Protein AF-A0A914MBE5-F1 (afdb_monomer_lite)

Structure (mmCIF, N/CA/C/O backbone):
data_AF-A0A914MBE5-F1
#
_entry.id   AF-A0A914MBE5-F1
#
loop_
_atom_site.group_PDB
_atom_site.id
_atom_site.type_symbol
_atom_site.label_atom_id
_atom_site.label_alt_id
_atom_site.label_comp_id
_atom_site.label_asym_id
_atom_site.label_entity_id
_atom_site.label_seq_id
_atom_site.pdbx_PDB_ins_code
_atom_site.Cartn_x
_atom_site.Cartn_y
_atom_site.Cartn_z
_atom_site.occupancy
_atom_site.B_iso_or_equiv
_atom_site.auth_seq_id
_atom_site.auth_comp_id
_atom_site.auth_asym_id
_atom_site.auth_atom_id
_atom_site.pdbx_PDB_model_num
ATOM 1 N N . MET A 1 1 ? -39.708 3.361 5.882 1.00 31.88 1 MET A N 1
ATOM 2 C CA . MET A 1 1 ? -40.233 4.320 6.881 1.00 31.88 1 MET A CA 1
ATOM 3 C C . MET A 1 1 ? -39.084 4.582 7.854 1.00 31.88 1 MET A C 1
ATOM 5 O O . MET A 1 1 ? -38.657 3.626 8.474 1.00 31.88 1 MET A O 1
ATOM 9 N N . LEU A 1 2 ? -38.409 5.731 7.940 1.00 23.36 2 LEU A N 1
ATOM 10 C CA . LEU A 1 2 ? -38.729 7.127 7.626 1.00 23.36 2 LEU A CA 1
ATOM 11 C C . LEU A 1 2 ? -37.980 7.693 6.403 1.00 23.36 2 LEU A C 1
ATOM 13 O O . LEU A 1 2 ? -36.801 7.426 6.203 1.00 23.36 2 LEU A O 1
ATOM 17 N N . ILE A 1 3 ? -38.683 8.551 5.665 1.00 24.56 3 ILE A N 1
ATOM 18 C CA . ILE A 1 3 ? -38.161 9.566 4.745 1.00 24.56 3 ILE A CA 1
ATOM 19 C C . ILE A 1 3 ? -38.331 10.900 5.484 1.00 24.56 3 ILE A C 1
ATOM 21 O O . ILE A 1 3 ? -39.421 11.165 5.992 1.00 24.56 3 ILE A O 1
ATOM 25 N N . ARG A 1 4 ? -37.290 11.734 5.564 1.00 23.73 4 ARG A N 1
ATOM 26 C CA . ARG A 1 4 ? -37.441 13.155 5.908 1.00 23.73 4 ARG A CA 1
ATOM 27 C C . ARG A 1 4 ? -37.168 13.981 4.660 1.00 23.73 4 ARG A C 1
ATOM 29 O O . ARG A 1 4 ? -36.026 14.271 4.331 1.00 23.73 4 ARG A O 1
ATOM 36 N N . CYS A 1 5 ? -38.251 14.331 3.981 1.00 26.33 5 CYS A N 1
ATOM 37 C CA . CYS A 1 5 ? -38.322 15.503 3.126 1.00 26.33 5 CYS A CA 1
ATOM 38 C C . CYS A 1 5 ? -39.063 16.611 3.882 1.00 26.33 5 CYS A C 1
ATOM 40 O O . CYS A 1 5 ? -39.837 16.316 4.794 1.00 26.33 5 CYS A O 1
ATOM 42 N N . LEU A 1 6 ? -38.887 17.830 3.362 1.00 26.09 6 LEU A N 1
ATOM 43 C CA . LEU A 1 6 ? -39.613 19.083 3.601 1.00 26.09 6 LEU A CA 1
ATOM 44 C C . LEU A 1 6 ? -38.858 20.064 4.521 1.00 26.09 6 LEU A C 1
ATOM 46 O O . LEU A 1 6 ? -38.371 19.682 5.578 1.00 26.09 6 LEU A O 1
ATOM 50 N N . LEU A 1 7 ? -38.688 21.336 4.143 1.00 24.62 7 LEU A N 1
ATOM 51 C CA . LEU A 1 7 ? -39.542 22.192 3.298 1.00 24.62 7 LEU A CA 1
ATOM 52 C C . LEU A 1 7 ? -38.721 23.208 2.477 1.00 24.62 7 LEU A C 1
ATOM 54 O O . LEU A 1 7 ? -37.657 23.624 2.933 1.00 24.62 7 LEU A O 1
ATOM 58 N N . PRO A 1 8 ? -39.272 23.738 1.372 1.00 36.00 8 PRO A N 1
ATOM 59 C CA . PRO A 1 8 ? -39.169 25.150 1.042 1.00 36.00 8 PRO A CA 1
ATOM 60 C C . PRO A 1 8 ? -40.467 25.885 1.426 1.00 36.00 8 PRO A C 1
ATOM 62 O O . PRO A 1 8 ? -41.552 25.325 1.285 1.00 36.00 8 PRO A O 1
ATOM 65 N N . MET A 1 9 ? -40.349 27.131 1.888 1.00 27.88 9 MET A N 1
ATOM 66 C CA . MET A 1 9 ? -41.103 28.306 1.413 1.00 27.88 9 MET A CA 1
ATOM 67 C C . MET A 1 9 ? -40.970 29.463 2.407 1.00 27.88 9 MET A C 1
ATOM 69 O O . MET A 1 9 ? -41.269 29.318 3.591 1.00 27.88 9 MET A O 1
ATOM 73 N N . ASP A 1 10 ? -40.566 30.612 1.872 1.00 33.53 10 ASP A N 1
ATOM 74 C CA . ASP A 1 10 ? -40.720 31.923 2.490 1.00 33.53 10 ASP A CA 1
ATOM 75 C C . ASP A 1 10 ? -42.201 32.284 2.648 1.00 33.53 10 ASP A C 1
ATOM 77 O O . ASP A 1 10 ? -43.019 32.007 1.766 1.00 33.53 10 ASP A O 1
ATOM 81 N N . LEU A 1 11 ? -42.524 32.979 3.738 1.00 29.73 11 LEU A N 1
ATOM 82 C CA . LEU A 1 11 ? -43.674 33.874 3.801 1.00 29.73 11 LEU A CA 1
ATOM 83 C C . LEU A 1 11 ? -43.331 35.072 4.687 1.00 29.73 11 LEU A C 1
ATOM 85 O O . LEU A 1 11 ? -43.013 34.960 5.869 1.00 29.73 11 LEU A O 1
ATOM 89 N N . ASP A 1 12 ? -43.376 36.209 4.017 1.00 31.88 12 ASP A N 1
ATOM 90 C CA . ASP A 1 12 ? -43.122 37.566 4.454 1.00 31.88 12 ASP A CA 1
ATOM 91 C C . ASP A 1 12 ? -44.313 38.086 5.280 1.00 31.88 12 ASP A C 1
ATOM 93 O O . ASP A 1 12 ? -45.436 38.098 4.781 1.00 31.88 12 ASP A O 1
ATOM 97 N N . THR A 1 13 ? -44.085 38.542 6.516 1.00 32.34 13 THR A N 1
ATOM 98 C CA . THR A 1 13 ? -44.940 39.536 7.197 1.00 32.34 13 THR A CA 1
ATOM 99 C C . THR A 1 13 ? -44.121 40.292 8.247 1.00 32.34 13 THR A C 1
ATOM 101 O O . THR A 1 13 ? -43.678 39.708 9.238 1.00 32.34 13 THR A O 1
ATOM 104 N N . GLY A 1 14 ? -43.938 41.600 8.040 1.00 32.12 14 GLY A N 1
ATOM 105 C CA . GLY A 1 14 ? -43.415 42.544 9.037 1.00 32.12 14 GLY A CA 1
ATOM 106 C C . GLY A 1 14 ? -44.449 42.941 10.116 1.00 32.12 14 GLY A C 1
ATOM 107 O O . GLY A 1 14 ? -45.425 42.230 10.338 1.00 32.12 14 GLY A O 1
ATOM 108 N N . PRO A 1 15 ? -44.260 44.074 10.819 1.00 55.00 15 PRO A N 1
ATOM 109 C CA . PRO A 1 15 ? -43.549 44.073 12.100 1.00 55.00 15 PRO A CA 1
ATOM 110 C C . PRO A 1 15 ? -44.397 44.606 13.272 1.00 55.00 15 PRO A C 1
ATOM 112 O O . PRO A 1 15 ? -45.168 45.538 13.081 1.00 55.00 15 PRO A O 1
ATOM 115 N N . LEU A 1 16 ? -44.172 44.118 14.505 1.00 32.16 16 LEU A N 1
ATOM 116 C CA . LEU A 1 16 ? -44.350 44.887 15.755 1.00 32.16 16 LEU A CA 1
ATOM 117 C C . LEU A 1 16 ? -43.785 44.146 16.991 1.00 32.16 16 LEU A C 1
ATOM 119 O O . LEU A 1 16 ? -44.236 43.072 17.367 1.00 32.16 16 LEU A O 1
ATOM 123 N N . ALA A 1 17 ? -42.763 44.779 17.583 1.00 33.38 17 ALA A N 1
ATOM 124 C CA . ALA A 1 17 ? -42.298 44.811 18.982 1.00 33.38 17 ALA A CA 1
ATOM 125 C C . ALA A 1 17 ? -43.159 44.092 20.061 1.00 33.38 17 ALA A C 1
ATOM 127 O O . ALA A 1 17 ? -44.376 44.161 20.017 1.00 33.38 17 ALA A O 1
ATOM 128 N N . LYS A 1 18 ? -42.654 43.531 21.175 1.00 33.09 18 LYS A N 1
ATOM 129 C CA . LYS A 1 18 ? -41.509 43.891 22.039 1.00 33.09 18 LYS A CA 1
ATOM 130 C C . LYS A 1 18 ? -41.325 42.790 23.115 1.00 33.09 18 LYS A C 1
ATOM 132 O O . LYS A 1 18 ? -42.304 42.252 23.611 1.00 33.09 18 LYS A O 1
ATOM 137 N N . LYS A 1 19 ? -40.073 42.610 23.562 1.00 40.19 19 LYS A N 1
ATOM 138 C CA . LYS A 1 19 ? -39.610 42.077 24.869 1.00 40.19 19 LYS A CA 1
ATOM 139 C C . LYS A 1 19 ? -40.031 40.654 25.288 1.00 40.19 19 LYS A C 1
ATOM 141 O O . LYS A 1 19 ? -40.955 40.478 26.068 1.00 40.19 19 LYS A O 1
ATOM 146 N N . SER A 1 20 ? -39.198 39.671 24.938 1.00 38.28 20 SER A N 1
ATOM 147 C CA . SER A 1 20 ? -38.922 38.494 25.784 1.00 38.28 20 SER A CA 1
ATOM 148 C C . SER A 1 20 ? -37.651 37.790 25.285 1.00 38.28 20 SER A C 1
ATOM 150 O O . SER A 1 20 ? -37.724 36.823 24.536 1.00 38.28 20 SER A O 1
ATOM 152 N N . SER A 1 21 ? -36.460 38.322 25.592 1.00 46.25 21 SER A N 1
ATOM 153 C CA . SER A 1 21 ? -35.198 37.804 25.017 1.00 46.25 21 SER A CA 1
ATOM 154 C C . SER A 1 21 ? -34.143 37.366 26.034 1.00 46.25 21 SER A C 1
ATOM 156 O O . SER A 1 21 ? -33.021 37.052 25.643 1.00 46.25 21 SER A O 1
ATOM 158 N N . THR A 1 22 ? -34.466 37.309 27.326 1.00 46.25 22 THR A N 1
ATOM 159 C CA . THR A 1 22 ? -33.497 36.885 28.355 1.00 46.25 22 THR A CA 1
ATOM 160 C C . THR A 1 22 ? -33.808 35.531 28.985 1.00 46.25 22 THR A C 1
ATOM 162 O O . THR A 1 22 ? -32.877 34.854 29.401 1.00 46.25 22 THR A O 1
ATOM 165 N N . LEU A 1 23 ? -35.065 35.070 28.985 1.00 40.03 23 LEU A N 1
ATOM 166 C CA . LEU A 1 23 ? -35.432 33.765 29.562 1.00 40.03 23 LEU A CA 1
ATOM 167 C C . LEU A 1 23 ? -35.298 32.595 28.575 1.00 40.03 23 LEU A C 1
ATOM 169 O O . LEU A 1 23 ? -34.802 31.541 28.959 1.00 40.03 23 LEU A O 1
ATOM 173 N N . CYS A 1 24 ? -35.638 32.785 27.295 1.00 40.69 24 CYS A N 1
ATOM 174 C CA . CYS A 1 24 ? -35.470 31.734 26.278 1.00 40.69 24 CYS A CA 1
ATOM 175 C C . CYS A 1 24 ? -33.987 31.475 25.952 1.00 40.69 24 CYS A C 1
ATOM 177 O O . CYS A 1 24 ? -33.579 30.336 25.747 1.00 40.69 24 CYS A O 1
ATOM 179 N N . SER A 1 25 ? -33.163 32.526 25.987 1.00 43.41 25 SER A N 1
ATOM 180 C CA . SER A 1 25 ? -31.715 32.438 25.771 1.00 43.41 25 SER A CA 1
ATOM 181 C C . SER A 1 25 ? -31.000 31.736 26.933 1.00 43.41 25 SER A C 1
ATOM 183 O O . SER A 1 25 ? -30.078 30.961 26.694 1.00 43.41 25 SER A O 1
ATOM 185 N N . LEU A 1 26 ? -31.449 31.943 28.183 1.00 42.03 26 LEU A N 1
ATOM 186 C CA . LEU A 1 26 ? -30.902 31.234 29.348 1.00 42.03 26 LEU A CA 1
ATOM 187 C C . LEU A 1 26 ? -31.289 29.749 29.357 1.00 42.03 26 LEU A C 1
ATOM 189 O O . LEU A 1 26 ? -30.454 28.914 29.688 1.00 42.03 26 LEU A O 1
ATOM 193 N N . LEU A 1 27 ? -32.524 29.414 28.966 1.00 44.06 27 LEU A N 1
ATOM 194 C CA . LEU A 1 27 ? -32.966 28.022 28.844 1.00 44.06 27 LEU A CA 1
ATOM 195 C C . LEU A 1 27 ? -32.234 27.284 27.715 1.00 44.06 27 LEU A C 1
ATOM 197 O O . LEU A 1 27 ? -31.838 26.142 27.931 1.00 44.06 27 LEU A O 1
ATOM 201 N N . LEU A 1 28 ? -31.955 27.941 26.578 1.00 44.31 28 LEU A N 1
ATOM 202 C CA . LEU A 1 28 ? -31.120 27.357 25.521 1.00 44.31 28 LEU A CA 1
ATOM 203 C C . LEU A 1 28 ? -29.671 27.122 25.986 1.00 44.31 28 LEU A C 1
ATOM 205 O O . LEU A 1 28 ? -29.115 26.054 25.735 1.00 44.31 28 LEU A O 1
ATOM 209 N N . LEU A 1 29 ? -29.073 28.084 26.700 1.00 41.75 29 LEU A N 1
ATOM 210 C CA . LEU A 1 29 ? -27.715 27.962 27.249 1.00 41.75 29 LEU A CA 1
ATOM 211 C C . LEU A 1 29 ? -27.610 26.864 28.320 1.00 41.75 29 LEU A C 1
ATOM 213 O O . LEU A 1 29 ? -26.615 26.142 28.353 1.00 41.75 29 LEU A O 1
ATOM 217 N N . LEU A 1 30 ? -28.647 26.675 29.142 1.00 40.12 30 LEU A N 1
ATOM 218 C CA . LEU A 1 30 ? -28.707 25.594 30.133 1.00 40.12 30 LEU A CA 1
ATOM 219 C C . LEU A 1 30 ? -28.906 24.211 29.491 1.00 40.12 30 LEU A C 1
ATOM 221 O O . LEU A 1 30 ? -28.323 23.242 29.975 1.00 40.12 30 LEU A O 1
ATOM 225 N N . THR A 1 31 ? -29.630 24.097 28.371 1.00 42.72 31 THR A N 1
ATOM 226 C CA . THR A 1 31 ? -29.696 22.830 27.613 1.00 42.72 31 THR A CA 1
ATOM 227 C C . THR A 1 31 ? -28.403 22.491 26.871 1.00 42.72 31 THR A C 1
ATOM 229 O O . THR A 1 31 ? -28.088 21.313 26.731 1.00 42.72 31 THR A O 1
ATOM 232 N N . ILE A 1 32 ? -27.620 23.487 26.438 1.00 42.09 32 ILE A N 1
ATOM 233 C CA . ILE A 1 32 ? -26.310 23.241 25.809 1.00 42.09 32 ILE A CA 1
ATOM 234 C C . ILE A 1 32 ? -25.267 22.855 26.874 1.00 42.09 32 ILE A C 1
ATOM 236 O O . ILE A 1 32 ? -24.445 21.974 26.634 1.00 42.09 32 ILE A O 1
ATOM 240 N N . ALA A 1 33 ? -25.342 23.428 28.080 1.00 39.06 33 ALA A N 1
ATOM 241 C CA . ALA A 1 33 ? -24.446 23.076 29.183 1.00 39.06 33 ALA A CA 1
ATOM 242 C C . ALA A 1 33 ? -24.717 21.679 29.782 1.00 39.06 33 ALA A C 1
ATOM 244 O O . ALA A 1 33 ? -23.791 21.044 30.278 1.00 39.06 33 ALA A O 1
ATOM 245 N N . ALA A 1 34 ? -25.949 21.163 29.700 1.00 36.56 34 ALA A N 1
ATOM 246 C CA . ALA A 1 34 ? -26.300 19.826 30.197 1.00 36.56 34 ALA A CA 1
ATOM 247 C C . ALA A 1 34 ? -25.929 18.668 29.241 1.00 36.56 34 ALA A C 1
ATOM 249 O O . ALA A 1 34 ? -26.055 17.506 29.620 1.00 36.56 34 ALA A O 1
ATOM 250 N N . LEU A 1 35 ? -25.458 18.966 28.023 1.00 38.56 35 LEU A N 1
ATOM 251 C CA . LEU A 1 35 ? -24.928 17.972 27.075 1.00 38.56 3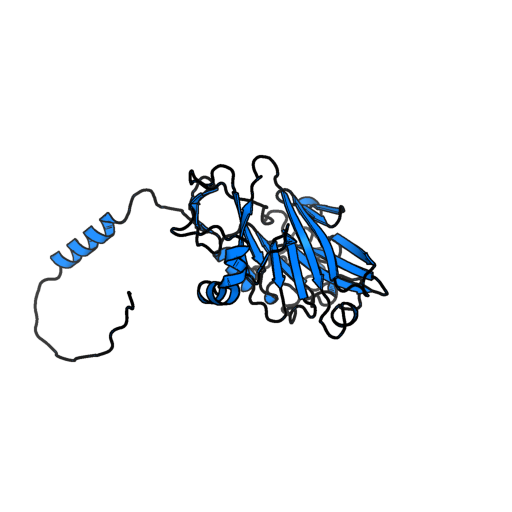5 LEU A CA 1
ATOM 252 C C . LEU A 1 35 ? -23.396 17.898 27.066 1.00 38.56 35 LEU A C 1
ATOM 254 O O . LEU A 1 35 ? -22.829 17.021 26.417 1.00 38.56 35 LEU A O 1
ATOM 258 N N . ALA A 1 36 ? -22.715 18.757 27.825 1.00 36.94 36 ALA A N 1
ATOM 259 C CA . ALA A 1 36 ? -21.301 18.588 28.115 1.00 36.94 36 ALA A CA 1
ATOM 260 C C . ALA A 1 36 ? -21.151 17.528 29.213 1.00 36.94 36 ALA A C 1
ATOM 262 O O . ALA A 1 36 ? -20.942 17.852 30.380 1.00 36.94 36 ALA A O 1
ATOM 263 N N . VAL A 1 37 ? -21.305 16.252 28.845 1.00 36.97 37 VAL A N 1
ATOM 264 C CA . VAL A 1 37 ? -20.900 15.129 29.698 1.00 36.97 37 VAL A CA 1
ATOM 265 C C . VAL A 1 37 ? -19.407 15.311 29.986 1.00 36.97 37 VAL A C 1
ATOM 267 O O . VAL A 1 37 ? -18.596 15.202 29.059 1.00 36.97 37 VAL A O 1
ATOM 270 N N . PRO A 1 38 ? -19.006 15.599 31.237 1.00 33.19 38 PRO A N 1
ATOM 271 C CA . PRO A 1 38 ? -17.601 15.737 31.574 1.00 33.19 38 PRO A CA 1
ATOM 272 C C . PRO A 1 38 ? -16.987 14.337 31.509 1.00 33.19 38 PRO A C 1
ATOM 274 O O . PRO A 1 38 ? -17.162 13.520 32.409 1.00 33.19 38 PRO A O 1
ATOM 277 N N . GLY A 1 39 ? -16.337 14.025 30.388 1.00 36.56 39 GLY A N 1
ATOM 278 C CA . GLY A 1 39 ? -15.726 12.716 30.156 1.00 36.56 39 GLY A CA 1
ATOM 279 C C . GLY A 1 39 ? -15.626 12.277 28.696 1.00 36.56 39 GLY A C 1
ATOM 280 O O . GLY A 1 39 ? -14.832 11.384 28.409 1.00 36.56 39 GLY A O 1
ATOM 281 N N . GLN A 1 40 ? -16.352 12.903 27.763 1.00 39.09 40 GLN A N 1
ATOM 282 C CA . GLN A 1 40 ? -16.321 12.535 26.337 1.00 39.09 40 GLN A CA 1
ATOM 283 C C . GLN A 1 40 ? -15.313 13.367 25.522 1.00 39.09 40 GLN A C 1
ATOM 285 O O . GLN A 1 40 ? -15.538 13.696 24.363 1.00 39.09 40 GLN A O 1
ATOM 290 N N . ASP A 1 41 ? -14.195 13.732 26.144 1.00 45.47 41 ASP A N 1
ATOM 291 C CA . ASP A 1 41 ? -13.201 14.640 25.569 1.00 45.47 41 ASP A CA 1
ATOM 292 C C . ASP A 1 41 ? -12.002 13.827 25.055 1.00 45.47 41 ASP A C 1
ATOM 294 O O . ASP A 1 41 ? -11.135 13.449 25.838 1.00 45.47 41 ASP A O 1
ATOM 298 N N . ASN A 1 42 ? -11.959 13.538 23.749 1.00 52.56 42 ASN A N 1
ATOM 299 C CA . ASN A 1 42 ? -10.910 12.832 22.973 1.00 52.56 42 ASN A CA 1
ATOM 300 C C . ASN A 1 42 ? -11.258 11.391 22.568 1.00 52.56 42 ASN A C 1
ATOM 302 O O . ASN A 1 42 ? -10.488 10.462 22.829 1.00 52.56 42 ASN A O 1
ATOM 306 N N . SER A 1 43 ? -12.391 11.199 21.900 1.00 62.03 43 SER A N 1
ATOM 307 C CA . SER A 1 43 ? -12.592 9.999 21.095 1.00 62.03 43 SER A CA 1
ATOM 308 C C . SER A 1 43 ? -12.335 10.286 19.616 1.00 62.03 43 SER A C 1
ATOM 310 O O . SER A 1 43 ? -12.839 11.275 19.092 1.00 62.03 43 SER A O 1
ATOM 312 N N . GLU A 1 44 ? -11.557 9.438 18.950 1.00 79.56 44 GLU A N 1
ATOM 313 C CA . GLU A 1 44 ? -11.173 9.595 17.540 1.00 79.56 44 GLU A CA 1
ATOM 314 C C . GLU A 1 44 ? -11.928 8.583 16.673 1.00 79.56 44 GLU A C 1
ATOM 316 O O . GLU A 1 44 ? -11.962 7.397 17.009 1.00 79.56 44 GLU A O 1
ATOM 321 N N . GLU A 1 45 ? -12.521 9.036 15.565 1.00 80.81 45 GLU A N 1
ATOM 322 C CA . GLU A 1 45 ? -13.170 8.144 14.599 1.00 80.81 45 GLU A CA 1
ATOM 323 C C . GLU A 1 45 ? -12.121 7.367 13.789 1.00 80.81 45 GLU A C 1
ATOM 325 O O . GLU A 1 45 ? -11.184 7.946 13.227 1.00 80.81 45 GLU A O 1
ATOM 330 N N . VAL A 1 46 ? -12.290 6.048 13.705 1.00 75.38 46 VAL A N 1
ATOM 331 C CA . VAL A 1 46 ? -11.432 5.147 12.930 1.00 75.38 46 VAL A CA 1
ATOM 332 C C . VAL A 1 46 ? -12.258 4.189 12.078 1.00 75.38 46 VAL A C 1
ATOM 334 O O . VAL A 1 46 ? -13.327 3.728 12.479 1.00 75.38 46 VAL A O 1
ATOM 337 N N . GLY A 1 47 ? -11.719 3.848 10.910 1.00 72.94 47 GLY A N 1
ATOM 338 C CA . GLY A 1 47 ? -12.320 2.866 10.015 1.00 72.94 47 GLY A CA 1
ATOM 339 C C . GLY A 1 47 ? -13.528 3.363 9.240 1.00 72.94 47 GLY A C 1
ATOM 340 O O . GLY A 1 47 ? -14.005 4.488 9.395 1.00 72.94 47 GLY A O 1
ATOM 341 N N . PHE A 1 48 ? -14.006 2.481 8.377 1.00 71.50 48 PHE A N 1
ATOM 342 C CA . PHE A 1 48 ? -15.158 2.705 7.527 1.00 71.50 48 PHE A CA 1
ATOM 343 C C . PHE A 1 48 ? -16.451 2.832 8.355 1.00 71.50 48 PHE A C 1
ATOM 345 O O . PHE A 1 48 ? -17.286 3.702 8.100 1.00 71.50 48 PHE A O 1
ATOM 352 N N . GLY A 1 49 ? -16.592 2.011 9.400 1.00 66.62 49 GLY A N 1
ATOM 353 C CA . GLY A 1 49 ? -17.738 2.043 10.307 1.00 66.62 49 GLY A CA 1
ATOM 354 C C . GLY A 1 49 ? -17.824 3.290 11.192 1.00 66.62 49 GLY A C 1
ATOM 355 O O . GLY A 1 49 ? -18.810 3.425 11.910 1.00 66.62 49 GLY A O 1
ATOM 356 N N . LYS A 1 50 ? -16.830 4.193 11.152 1.00 76.81 50 LYS A N 1
ATOM 357 C CA . LYS A 1 50 ? -16.673 5.318 12.094 1.00 76.81 50 LYS A CA 1
ATOM 358 C C . LYS A 1 50 ? -16.678 4.840 13.542 1.00 76.81 50 LYS A C 1
ATOM 360 O O . LYS A 1 50 ? -17.434 5.308 14.391 1.00 76.81 50 LYS A O 1
ATOM 365 N N . HIS A 1 51 ? -15.848 3.840 13.798 1.00 84.12 51 HIS A N 1
ATOM 366 C CA . HIS A 1 51 ? -15.655 3.286 15.123 1.00 84.12 51 HIS A CA 1
ATOM 367 C C . HIS A 1 51 ? -14.968 4.297 16.033 1.00 84.12 51 HIS A C 1
ATOM 369 O O . HIS A 1 51 ? -14.176 5.120 15.580 1.00 84.12 51 HIS A O 1
ATOM 375 N N . THR A 1 52 ? -15.225 4.204 17.329 1.00 86.50 52 THR A N 1
ATOM 376 C CA . THR A 1 52 ? -14.768 5.211 18.284 1.00 86.50 52 THR A CA 1
ATOM 377 C C . THR A 1 52 ? -13.579 4.676 19.067 1.00 86.50 52 THR A C 1
ATOM 379 O O . THR A 1 52 ? -13.730 3.755 19.874 1.00 86.50 52 THR A O 1
ATOM 382 N N . LYS A 1 53 ? -12.393 5.248 18.836 1.00 85.06 53 LYS A N 1
ATOM 383 C CA . LYS A 1 53 ? -11.166 4.944 19.582 1.00 85.06 53 LYS A CA 1
ATOM 384 C C . LYS A 1 53 ? -11.092 5.793 20.848 1.00 85.06 53 LYS A C 1
ATOM 386 O O . LYS A 1 53 ? -11.217 7.016 20.776 1.00 85.06 53 LYS A O 1
ATOM 391 N N . ASP A 1 54 ? -10.861 5.158 21.993 1.00 83.75 54 ASP A N 1
ATOM 392 C CA . ASP A 1 54 ? -10.674 5.836 23.276 1.00 83.75 54 ASP A CA 1
ATOM 393 C C . ASP A 1 54 ? -9.197 6.125 23.601 1.00 83.75 54 ASP A C 1
ATOM 395 O O . ASP A 1 54 ? -8.270 5.707 22.901 1.00 83.75 54 ASP A O 1
ATOM 399 N N . LYS A 1 55 ? -8.965 6.844 24.708 1.00 80.50 55 LYS A N 1
ATOM 400 C CA . LYS A 1 55 ? -7.619 7.205 25.192 1.00 80.50 55 LYS A CA 1
ATOM 401 C C . LYS A 1 55 ? -6.741 5.995 25.536 1.00 80.50 55 LYS A C 1
ATOM 403 O O . LYS A 1 55 ? -5.524 6.139 25.599 1.00 80.50 55 LYS A O 1
ATOM 408 N N . ASN A 1 56 ? -7.335 4.819 25.738 1.00 78.75 56 ASN A N 1
ATOM 409 C CA . ASN A 1 56 ? -6.630 3.579 26.055 1.00 78.75 56 ASN A CA 1
ATOM 410 C C . ASN A 1 56 ? -6.292 2.762 24.794 1.00 78.75 56 ASN A C 1
ATOM 412 O O . ASN A 1 56 ? -5.899 1.603 24.910 1.00 78.75 56 ASN A O 1
ATOM 416 N N . ASN A 1 57 ? -6.430 3.346 23.594 1.00 76.06 57 ASN A N 1
ATOM 417 C CA . ASN A 1 57 ? -6.260 2.672 22.302 1.00 76.06 57 ASN A CA 1
ATOM 418 C C . ASN A 1 57 ? -7.202 1.473 22.099 1.00 76.06 57 ASN A C 1
ATOM 420 O O . ASN A 1 57 ? -6.892 0.569 21.316 1.00 76.06 57 ASN A O 1
ATOM 424 N N . THR A 1 58 ? -8.350 1.463 22.778 1.00 85.00 58 THR A N 1
ATOM 425 C CA . THR A 1 58 ? -9.412 0.489 22.519 1.00 85.00 58 THR A CA 1
ATOM 426 C C . THR A 1 58 ? -10.477 1.110 21.635 1.00 85.00 58 THR A C 1
ATOM 428 O O . THR A 1 58 ? -10.703 2.321 21.666 1.00 85.00 58 THR A O 1
ATOM 431 N N . VAL A 1 59 ? -11.111 0.287 20.807 1.00 86.62 59 VAL A N 1
ATOM 432 C CA . VAL A 1 59 ? -12.136 0.732 19.868 1.00 86.62 59 VAL A CA 1
ATOM 433 C C . VAL A 1 59 ? -13.485 0.148 20.262 1.00 86.62 59 VAL A C 1
ATOM 435 O O . VAL A 1 59 ? -13.612 -1.047 20.530 1.00 86.62 59 VAL A O 1
ATOM 438 N N . THR A 1 60 ? -14.497 1.008 20.289 1.00 88.19 60 THR A N 1
ATOM 439 C CA . THR A 1 60 ? -15.907 0.610 20.354 1.00 88.19 60 THR A CA 1
ATOM 440 C C . THR A 1 60 ? -16.441 0.565 18.930 1.00 88.19 60 THR A C 1
ATOM 442 O O . THR A 1 60 ? -16.280 1.542 18.190 1.00 88.19 60 THR A O 1
ATOM 445 N N . LEU A 1 61 ? -17.022 -0.567 18.520 1.00 85.50 61 LEU A N 1
ATOM 446 C CA . LEU A 1 61 ? -17.591 -0.668 17.179 1.00 85.50 61 LEU A CA 1
ATOM 447 C C . LEU A 1 61 ? -18.815 0.242 17.063 1.00 85.50 61 LEU A C 1
ATOM 449 O O . LEU A 1 61 ? -19.451 0.588 18.054 1.00 85.50 61 LEU A O 1
ATOM 453 N N . ALA A 1 62 ? -19.133 0.657 15.841 1.00 82.81 62 ALA A N 1
ATOM 454 C CA . ALA A 1 62 ? -20.268 1.537 15.630 1.00 82.81 62 ALA A CA 1
ATOM 455 C C . ALA A 1 62 ? -21.557 0.720 15.705 1.00 82.81 62 ALA A C 1
ATOM 457 O O . ALA A 1 62 ? -21.584 -0.449 15.295 1.00 82.81 62 ALA A O 1
ATOM 458 N N . ASP A 1 63 ? -22.630 1.340 16.188 1.00 71.56 63 ASP A N 1
ATOM 459 C CA . ASP A 1 63 ? -23.933 0.690 16.275 1.00 71.56 63 ASP A CA 1
ATOM 460 C C . ASP A 1 63 ? -24.332 0.102 14.914 1.00 71.56 63 ASP A C 1
ATOM 462 O O . ASP A 1 63 ? -24.287 0.783 13.888 1.00 71.56 63 ASP A O 1
ATOM 466 N N . LYS A 1 64 ? -24.767 -1.167 14.914 1.00 66.38 64 LYS A N 1
ATOM 467 C CA . LYS A 1 64 ? -25.163 -1.935 13.714 1.00 66.38 64 LYS A CA 1
ATOM 468 C C . LYS A 1 64 ? -24.009 -2.310 12.775 1.00 66.38 64 LYS A C 1
ATOM 470 O O . LYS A 1 64 ? -24.265 -2.643 11.618 1.00 66.38 64 LYS A O 1
ATOM 475 N N . THR A 1 65 ? -22.764 -2.312 13.251 1.00 73.62 65 THR A N 1
ATOM 476 C CA . THR A 1 65 ? -21.672 -2.988 12.535 1.00 73.62 65 THR A CA 1
ATOM 477 C C . THR A 1 65 ? -22.029 -4.467 12.378 1.00 73.62 65 THR A C 1
ATOM 479 O O . THR A 1 65 ? -22.250 -5.165 13.365 1.00 73.62 65 THR A O 1
ATOM 482 N N . ILE A 1 66 ? -22.109 -4.949 11.139 1.00 73.00 66 ILE A N 1
ATOM 483 C CA . ILE A 1 66 ? -22.395 -6.355 10.839 1.00 73.00 66 ILE A CA 1
ATOM 484 C C . ILE A 1 66 ? -21.105 -7.004 10.359 1.00 73.00 66 ILE A C 1
ATOM 486 O O . ILE A 1 66 ? -20.489 -6.546 9.397 1.00 73.00 66 ILE A O 1
ATOM 490 N N . VAL A 1 67 ? -20.716 -8.105 11.002 1.00 75.19 67 VAL A N 1
ATOM 491 C CA . VAL A 1 67 ? -19.615 -8.933 10.510 1.00 75.19 67 VAL A CA 1
ATOM 492 C C . VAL A 1 67 ? -20.054 -9.595 9.212 1.00 75.19 67 VAL A C 1
ATOM 494 O O . VAL A 1 67 ? -20.945 -10.446 9.197 1.00 75.19 67 VAL A O 1
ATOM 497 N N . ALA A 1 68 ? -19.424 -9.200 8.114 1.00 69.94 68 ALA A N 1
ATOM 498 C CA . ALA A 1 68 ? -19.725 -9.775 6.820 1.00 69.94 68 ALA A CA 1
ATOM 499 C C . ALA A 1 68 ? -19.231 -11.232 6.735 1.00 69.94 68 ALA A C 1
ATOM 501 O O . ALA A 1 68 ? -18.155 -11.573 7.226 1.00 69.94 68 ALA A O 1
ATOM 502 N N . ASN A 1 69 ? -20.022 -12.097 6.098 1.00 66.12 69 ASN A N 1
ATOM 503 C CA . ASN A 1 69 ? -19.659 -13.479 5.772 1.00 66.12 69 ASN A CA 1
ATOM 504 C C . ASN A 1 69 ? -19.752 -13.706 4.249 1.00 66.12 69 ASN A C 1
ATOM 506 O O . ASN A 1 69 ? -20.336 -12.882 3.540 1.00 66.12 69 ASN A O 1
ATOM 510 N N . ASN A 1 70 ? -19.192 -14.814 3.740 1.00 61.88 70 ASN A N 1
ATOM 511 C CA . ASN A 1 70 ? -19.155 -15.110 2.294 1.00 61.88 70 ASN A CA 1
ATOM 512 C C . ASN A 1 70 ? -20.542 -15.062 1.640 1.00 61.88 70 ASN A C 1
ATOM 514 O O . ASN A 1 70 ? -20.686 -14.589 0.514 1.00 61.88 70 ASN A O 1
ATOM 518 N N . THR A 1 71 ? -21.573 -15.511 2.354 1.00 62.53 71 THR A N 1
ATOM 519 C CA . THR A 1 71 ? -22.952 -15.508 1.862 1.00 62.53 71 THR A CA 1
ATOM 520 C C . THR A 1 71 ? -23.491 -14.084 1.708 1.00 62.53 71 THR A C 1
ATOM 522 O O . THR A 1 71 ? -24.154 -13.782 0.725 1.00 62.53 71 THR A O 1
ATOM 525 N N . TYR A 1 72 ? -23.182 -13.181 2.639 1.00 58.28 72 TYR A N 1
ATOM 526 C CA . TYR A 1 72 ? -23.682 -11.805 2.635 1.00 58.28 72 TYR A CA 1
ATOM 527 C C . TYR A 1 72 ? -22.976 -10.917 1.597 1.00 58.28 72 TYR A C 1
ATOM 529 O O . TYR A 1 72 ? -23.627 -10.109 0.929 1.00 58.28 72 TYR A O 1
ATOM 537 N N . PHE A 1 73 ? -21.662 -11.101 1.415 1.00 59.28 73 PHE A N 1
ATOM 538 C CA . PHE A 1 73 ? -20.863 -10.327 0.454 1.00 59.28 73 PHE A CA 1
ATOM 539 C C . PHE A 1 73 ? -21.266 -10.604 -1.001 1.00 59.28 73 PHE A C 1
ATOM 541 O O . PHE A 1 73 ? -21.379 -9.672 -1.797 1.00 59.28 73 PHE A O 1
ATOM 548 N N . ASN A 1 74 ? -21.569 -11.864 -1.334 1.00 54.28 74 ASN A N 1
ATOM 549 C CA . ASN A 1 74 ? -21.990 -12.246 -2.685 1.00 54.28 74 ASN A CA 1
ATOM 550 C C . ASN A 1 74 ? -23.375 -11.700 -3.075 1.00 54.28 74 ASN A C 1
ATOM 552 O O . ASN A 1 74 ? -23.633 -11.498 -4.257 1.00 54.28 74 ASN A O 1
ATOM 556 N N . PHE A 1 75 ? -24.258 -11.429 -2.110 1.00 44.56 75 PHE A N 1
ATOM 557 C CA . PHE A 1 75 ? -25.620 -10.948 -2.383 1.00 44.56 75 PHE A CA 1
ATOM 558 C C . PHE A 1 75 ? -25.752 -9.420 -2.472 1.00 44.56 75 PHE A C 1
ATOM 560 O O . PHE A 1 75 ? -26.776 -8.931 -2.948 1.00 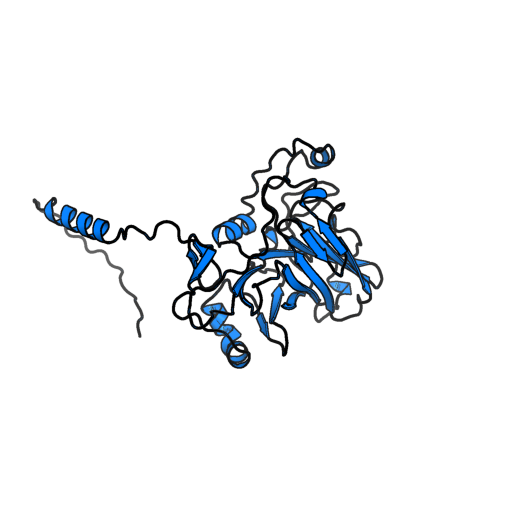44.56 75 PHE A O 1
ATOM 567 N N . THR A 1 76 ? -24.769 -8.647 -1.994 1.00 50.44 76 THR A N 1
ATOM 568 C CA . THR A 1 76 ? -24.958 -7.204 -1.741 1.00 50.44 76 THR A CA 1
ATOM 569 C C . THR A 1 76 ? -23.879 -6.287 -2.308 1.00 50.44 76 THR A C 1
ATOM 571 O O . THR A 1 76 ? -23.942 -5.093 -2.028 1.00 50.44 76 THR A O 1
ATOM 574 N N . SER A 1 77 ? -22.941 -6.767 -3.134 1.00 53.34 77 SER A N 1
ATOM 575 C CA . SER A 1 77 ? -21.831 -5.940 -3.655 1.00 53.34 77 SER A CA 1
ATOM 576 C C . SER A 1 77 ? -22.277 -4.586 -4.241 1.00 53.34 77 SER A C 1
ATOM 578 O O . SER A 1 77 ? -21.617 -3.578 -3.999 1.00 53.34 77 SER A O 1
ATOM 580 N N . CYS A 1 78 ? -23.443 -4.518 -4.901 1.00 52.97 78 CYS A N 1
ATOM 581 C CA . CYS A 1 78 ? -24.036 -3.253 -5.360 1.00 52.97 78 CYS A CA 1
ATOM 582 C C . CYS A 1 78 ? -24.572 -2.375 -4.212 1.00 52.97 78 CYS A C 1
ATOM 584 O O . CYS A 1 78 ? -24.229 -1.200 -4.124 1.00 52.97 78 CYS A O 1
ATOM 586 N N . ARG A 1 79 ? -25.357 -2.938 -3.284 1.00 63.62 79 ARG A N 1
ATOM 587 C CA . ARG A 1 79 ? -25.946 -2.193 -2.154 1.00 63.62 79 ARG A CA 1
ATOM 588 C C . ARG A 1 79 ? -24.919 -1.729 -1.125 1.00 63.62 79 ARG A C 1
ATOM 590 O O . ARG A 1 79 ? -25.121 -0.702 -0.486 1.00 63.62 79 ARG A O 1
ATOM 597 N N . PHE A 1 80 ? -23.838 -2.483 -0.938 1.00 67.38 80 PHE A N 1
ATOM 598 C CA . PHE A 1 80 ? -22.802 -2.133 0.026 1.00 67.38 80 PHE A CA 1
ATOM 599 C C . PHE A 1 80 ? -22.104 -0.842 -0.398 1.00 67.38 80 PHE A C 1
ATOM 601 O O . PHE A 1 80 ? -22.105 0.112 0.368 1.00 67.38 80 PHE A O 1
ATOM 608 N N . LYS A 1 81 ? -21.626 -0.752 -1.646 1.00 67.50 81 LYS A N 1
ATOM 609 C CA . LYS A 1 81 ? -21.018 0.482 -2.167 1.00 67.50 81 LYS A CA 1
ATOM 610 C C . LYS A 1 81 ? -21.986 1.663 -2.269 1.00 67.50 81 LYS A C 1
ATOM 612 O O . LYS A 1 81 ? -21.551 2.800 -2.132 1.00 67.50 81 LYS A O 1
ATOM 617 N N . GLU A 1 82 ? -23.281 1.421 -2.480 1.00 71.19 82 GLU A N 1
ATOM 618 C CA . GLU A 1 82 ? -24.301 2.482 -2.425 1.00 71.19 82 GLU A CA 1
ATOM 619 C C . GLU A 1 82 ? -24.417 3.103 -1.027 1.00 71.19 82 GLU A C 1
ATOM 621 O O . GLU A 1 82 ? -24.511 4.322 -0.898 1.00 71.19 82 GLU A O 1
ATOM 626 N N . LEU A 1 83 ? -24.405 2.276 0.022 1.00 69.56 83 LEU A N 1
ATOM 627 C CA . LEU A 1 83 ? -24.449 2.744 1.411 1.00 69.56 83 LEU A CA 1
ATOM 628 C C . LEU A 1 83 ? -23.115 3.349 1.850 1.00 69.56 83 LEU A C 1
ATOM 630 O O . LEU A 1 83 ? -23.086 4.252 2.686 1.00 69.56 83 LEU A O 1
ATOM 634 N N . TYR A 1 84 ? -22.029 2.840 1.277 1.00 71.81 84 TYR A N 1
ATOM 635 C CA . TYR A 1 84 ? -20.666 3.033 1.733 1.00 71.81 84 TYR A CA 1
ATOM 636 C C . TYR A 1 84 ? -19.733 3.344 0.552 1.00 71.81 84 TYR A C 1
ATOM 638 O O . TYR A 1 84 ? -18.957 2.485 0.126 1.00 71.81 84 TYR A O 1
ATOM 646 N N . PRO A 1 85 ? -19.793 4.573 0.001 1.00 72.19 85 PRO A N 1
ATOM 647 C CA . PRO A 1 85 ? -19.080 4.926 -1.230 1.00 72.19 85 PRO A CA 1
ATOM 648 C C . PRO A 1 85 ? -17.552 4.822 -1.142 1.00 72.19 85 PRO A C 1
ATOM 650 O O . PRO A 1 85 ? -16.902 4.611 -2.165 1.00 72.19 85 PRO A O 1
ATOM 653 N N . ASP A 1 86 ? -16.991 4.942 0.066 1.00 72.12 86 ASP A N 1
ATOM 654 C CA . ASP A 1 86 ? -15.547 4.855 0.326 1.00 72.12 86 ASP A CA 1
ATOM 655 C C . ASP A 1 86 ? -15.065 3.415 0.602 1.00 72.12 86 ASP A C 1
ATOM 657 O O . ASP A 1 86 ? -13.884 3.189 0.877 1.00 72.12 86 ASP A O 1
ATOM 661 N N . ALA A 1 87 ? -15.956 2.419 0.530 1.00 76.75 87 ALA A N 1
ATOM 662 C CA . ALA A 1 87 ? -15.598 1.018 0.713 1.00 76.75 87 ALA A CA 1
ATOM 663 C C . ALA A 1 87 ? -14.819 0.444 -0.480 1.00 76.75 87 ALA A C 1
ATOM 665 O O . ALA A 1 87 ? -15.054 0.783 -1.646 1.00 76.75 87 ALA A O 1
ATOM 666 N N . CYS A 1 88 ? -13.909 -0.488 -0.188 1.00 81.75 88 CYS A N 1
ATOM 667 C CA . CYS A 1 88 ? -13.122 -1.162 -1.216 1.00 81.75 88 CYS A CA 1
ATOM 668 C C . CYS A 1 88 ? -13.953 -2.109 -2.089 1.00 81.75 88 CYS A C 1
ATOM 670 O O . CYS A 1 88 ? -14.924 -2.717 -1.638 1.00 81.75 88 CYS A O 1
ATOM 672 N N . ASP A 1 89 ? -13.522 -2.281 -3.343 1.00 82.81 89 ASP A N 1
ATOM 673 C CA . ASP A 1 89 ? -13.974 -3.397 -4.174 1.00 82.81 89 ASP A CA 1
ATOM 674 C C . ASP A 1 89 ? -13.396 -4.692 -3.609 1.00 82.81 89 ASP A C 1
ATOM 676 O O . ASP A 1 89 ? -12.202 -4.964 -3.747 1.00 82.81 89 ASP A O 1
ATOM 680 N N . ILE A 1 90 ? -14.247 -5.467 -2.939 1.00 81.94 90 ILE A N 1
ATOM 681 C CA . ILE A 1 90 ? -13.853 -6.679 -2.226 1.00 81.94 90 ILE A CA 1
ATOM 682 C C . ILE A 1 90 ? -14.351 -7.906 -2.984 1.00 81.94 90 ILE A C 1
ATOM 684 O O . ILE A 1 90 ? -15.506 -7.975 -3.403 1.00 81.94 90 ILE A O 1
ATOM 688 N N . SER A 1 91 ? -13.485 -8.906 -3.103 1.00 82.62 91 SER A N 1
ATOM 689 C CA . SER A 1 91 ? -13.891 -10.279 -3.395 1.00 82.62 91 SER A CA 1
ATOM 690 C C . SER A 1 91 ? -13.437 -11.187 -2.260 1.00 82.62 91 SER A C 1
ATOM 692 O O . SER A 1 91 ? -12.342 -11.021 -1.720 1.00 82.62 91 SER A O 1
ATOM 694 N N . VAL A 1 92 ? -14.294 -12.126 -1.865 1.00 81.44 92 VAL A N 1
ATOM 695 C CA . VAL A 1 92 ? -13.994 -13.058 -0.777 1.00 81.44 92 VAL A CA 1
ATOM 696 C C . VAL A 1 92 ? -13.818 -14.448 -1.366 1.00 81.44 92 VAL A C 1
ATOM 698 O O . VAL A 1 92 ? -14.753 -15.010 -1.934 1.00 81.44 92 VAL A O 1
ATOM 701 N N . GLY A 1 93 ? -12.597 -14.969 -1.276 1.00 80.00 93 GLY A N 1
ATOM 702 C CA . GLY A 1 93 ? -12.277 -16.344 -1.644 1.00 80.00 93 GLY A CA 1
ATOM 703 C C . GLY A 1 93 ? -12.426 -17.294 -0.457 1.00 80.00 93 GLY A C 1
ATOM 704 O O . GLY A 1 93 ? -12.733 -16.885 0.662 1.00 80.00 93 GLY A O 1
ATOM 705 N N . ASP A 1 94 ? -12.136 -18.576 -0.674 1.00 79.94 94 ASP A N 1
ATOM 706 C CA . ASP A 1 94 ? -12.265 -19.609 0.367 1.00 79.94 94 ASP A CA 1
ATOM 707 C C . ASP A 1 94 ? -11.377 -19.360 1.598 1.00 79.94 94 ASP A C 1
ATOM 709 O O . ASP A 1 94 ? -11.683 -19.818 2.698 1.00 79.94 94 ASP A O 1
ATOM 713 N N . LYS A 1 95 ? -10.245 -18.670 1.410 1.00 84.56 95 LYS A N 1
ATOM 714 C CA . LYS A 1 95 ? -9.221 -18.450 2.447 1.00 84.56 95 LYS A CA 1
ATOM 715 C C . LYS A 1 95 ? -8.613 -17.050 2.441 1.00 84.56 95 LYS A C 1
ATOM 717 O O . LYS A 1 95 ? -7.598 -16.851 3.098 1.00 84.56 95 LYS A O 1
ATOM 722 N N . TYR A 1 96 ? -9.168 -16.123 1.666 1.00 86.56 96 TYR A N 1
ATOM 723 C CA . TYR A 1 96 ? -8.613 -14.779 1.560 1.00 86.56 96 TYR A CA 1
ATOM 724 C C . TYR A 1 96 ? -9.691 -13.729 1.322 1.00 86.56 96 TYR A C 1
ATOM 726 O O . TYR A 1 96 ? -10.738 -14.014 0.735 1.00 86.56 96 TYR A O 1
ATOM 734 N N . ILE A 1 97 ? -9.384 -12.501 1.723 1.00 87.44 97 ILE A N 1
ATOM 735 C CA . ILE A 1 97 ? -10.132 -11.298 1.349 1.00 87.44 97 ILE A CA 1
ATOM 736 C C . ILE A 1 97 ? -9.259 -10.514 0.374 1.00 87.44 97 ILE A C 1
ATOM 738 O O . ILE A 1 97 ? -8.145 -10.134 0.723 1.00 87.44 97 ILE A O 1
ATOM 742 N N . GLU A 1 98 ? -9.738 -10.289 -0.849 1.00 91.25 98 GLU A N 1
ATOM 743 C CA . GLU A 1 98 ? -9.024 -9.532 -1.880 1.00 91.25 98 GLU A CA 1
ATOM 744 C C . GLU A 1 98 ? -9.641 -8.146 -2.056 1.00 91.25 98 GLU A C 1
ATOM 746 O O . GLU A 1 98 ? -10.821 -8.029 -2.387 1.00 91.25 98 GLU A O 1
ATOM 751 N N . LEU A 1 99 ? -8.820 -7.112 -1.890 1.00 91.50 99 LEU A N 1
ATOM 752 C CA . LEU A 1 99 ? -9.135 -5.733 -2.245 1.00 91.50 99 LEU A CA 1
ATOM 753 C C . LEU A 1 99 ? -8.589 -5.453 -3.642 1.00 91.50 99 LEU A C 1
ATOM 755 O O . LEU A 1 99 ? -7.392 -5.630 -3.874 1.00 91.50 99 LEU A O 1
ATOM 759 N N . ARG A 1 100 ? -9.444 -5.001 -4.558 1.00 90.62 100 ARG A N 1
ATOM 760 C CA . ARG A 1 100 ? -9.073 -4.690 -5.945 1.00 90.62 100 ARG A CA 1
ATOM 761 C C . ARG A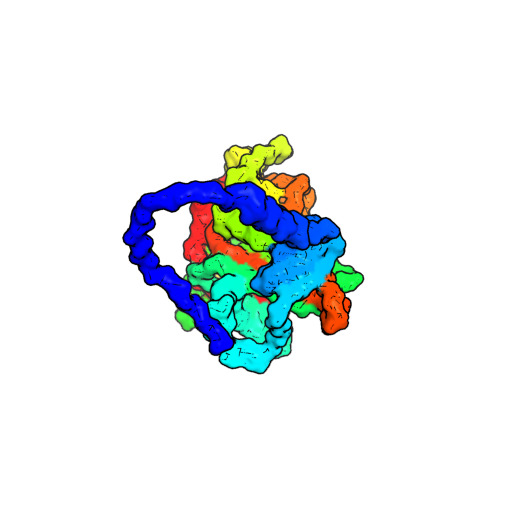 1 100 ? -8.807 -3.197 -6.106 1.00 90.62 100 ARG A C 1
ATOM 763 O O . ARG A 1 100 ? -9.464 -2.364 -5.482 1.00 90.62 100 ARG A O 1
ATOM 770 N N . TYR A 1 101 ? -7.854 -2.858 -6.965 1.00 91.31 101 TYR A N 1
ATOM 771 C CA . TYR A 1 101 ? -7.403 -1.494 -7.187 1.00 91.31 101 TYR A CA 1
ATOM 772 C C . TYR A 1 101 ? -7.113 -1.255 -8.673 1.00 91.31 101 TYR A C 1
ATOM 774 O O . TYR A 1 101 ? -6.154 -1.783 -9.233 1.00 91.31 101 TYR A O 1
ATOM 782 N N . ASN A 1 102 ? -7.965 -0.450 -9.310 1.00 87.38 102 ASN A N 1
ATOM 783 C CA . ASN A 1 102 ? -7.997 -0.253 -10.761 1.00 87.38 102 ASN A CA 1
ATOM 784 C C . ASN A 1 102 ? -7.759 1.210 -11.158 1.00 87.38 102 ASN A C 1
ATOM 786 O O . ASN A 1 102 ? -7.754 2.116 -10.317 1.00 87.38 102 ASN A O 1
ATOM 790 N N . TYR A 1 103 ? -7.605 1.445 -12.463 1.00 83.56 103 TYR A N 1
ATOM 791 C CA . TYR A 1 103 ? -7.545 2.783 -13.043 1.00 83.56 103 TYR A CA 1
ATOM 792 C C . TYR A 1 103 ? -8.716 3.658 -12.562 1.00 83.56 103 TYR A C 1
ATOM 794 O O . TYR A 1 103 ? -9.867 3.222 -12.537 1.00 83.56 103 TYR A O 1
ATOM 802 N N . GLY A 1 104 ? -8.424 4.898 -12.162 1.00 76.69 104 GLY A N 1
ATOM 803 C CA . GLY A 1 104 ? -9.430 5.823 -11.627 1.00 76.69 104 GLY A CA 1
ATOM 804 C C . GLY A 1 104 ? -9.882 5.540 -10.187 1.00 76.69 104 GLY A C 1
ATOM 805 O O . GLY A 1 104 ? -10.807 6.200 -9.710 1.00 76.69 104 GLY A O 1
ATOM 806 N N . SER A 1 105 ? -9.243 4.599 -9.477 1.00 79.94 105 SER A N 1
ATOM 807 C CA . SER A 1 105 ? -9.518 4.342 -8.059 1.00 79.94 105 SER A CA 1
ATOM 808 C C . SER A 1 105 ? -9.390 5.621 -7.222 1.00 79.94 105 SER A C 1
ATOM 810 O O . SER A 1 105 ? -8.359 6.300 -7.225 1.00 79.94 105 SER A O 1
ATOM 812 N N . LYS A 1 106 ? -10.446 5.934 -6.461 1.00 81.81 106 LYS A N 1
ATOM 813 C CA . LYS A 1 106 ? -10.507 7.087 -5.546 1.00 81.81 106 LYS A CA 1
ATOM 814 C C . LYS A 1 106 ? -9.852 6.811 -4.189 1.00 81.81 106 LYS A C 1
ATOM 816 O O . LYS A 1 106 ? -9.971 7.644 -3.286 1.00 81.81 106 LYS A O 1
ATOM 821 N N . GLY A 1 107 ? -9.142 5.688 -4.071 1.00 83.31 107 GLY A N 1
ATOM 822 C CA . GLY A 1 107 ? -8.813 5.099 -2.782 1.00 83.31 107 GLY A CA 1
ATOM 823 C C . GLY A 1 107 ? -10.052 4.481 -2.134 1.00 83.31 107 GLY A C 1
ATOM 824 O O . GLY A 1 107 ? -11.174 4.665 -2.609 1.00 83.31 107 GLY A O 1
ATOM 825 N N . CYS A 1 108 ? -9.838 3.707 -1.081 1.00 85.31 108 CYS A N 1
ATOM 826 C CA . CYS A 1 108 ? -10.899 3.087 -0.304 1.00 85.31 108 CYS A CA 1
ATOM 827 C C . CYS A 1 108 ? -10.374 2.632 1.056 1.00 85.31 108 CYS A C 1
ATOM 829 O O . CYS A 1 108 ? -9.169 2.448 1.230 1.00 85.31 108 CYS A O 1
ATOM 831 N N . THR A 1 109 ? -11.283 2.385 1.992 1.00 85.50 109 THR A N 1
ATOM 832 C CA . THR A 1 109 ? -10.963 1.864 3.323 1.00 85.50 109 THR A CA 1
ATOM 833 C C . THR A 1 109 ? -11.740 0.579 3.590 1.00 85.50 109 THR A C 1
ATOM 835 O O . THR A 1 109 ? -12.882 0.419 3.155 1.00 85.50 109 THR A O 1
ATOM 838 N N . VAL A 1 110 ? -11.108 -0.354 4.300 1.00 85.25 110 VAL A N 1
ATOM 839 C CA . VAL A 1 110 ? -11.729 -1.580 4.798 1.00 85.25 110 VAL A CA 1
ATOM 840 C C . VAL A 1 110 ? -11.392 -1.799 6.270 1.00 85.25 110 VAL A C 1
ATOM 842 O O . VAL A 1 110 ? -10.272 -1.543 6.720 1.00 85.25 110 VAL A O 1
ATOM 845 N N . ASP A 1 111 ? -12.372 -2.337 6.986 1.00 86.25 111 ASP A N 1
ATOM 846 C CA . ASP A 1 111 ? -12.276 -2.729 8.384 1.00 86.25 111 ASP A CA 1
ATOM 847 C C . ASP A 1 111 ? -12.153 -4.257 8.447 1.00 86.25 111 ASP A C 1
ATOM 849 O O . ASP A 1 111 ? -13.053 -4.991 8.033 1.00 86.25 111 ASP A O 1
ATOM 853 N N . LEU A 1 112 ? -11.015 -4.752 8.930 1.00 85.94 112 LEU A N 1
ATOM 854 C CA . LEU A 1 112 ? -10.686 -6.173 9.000 1.00 85.94 112 LEU A CA 1
ATOM 855 C C . LEU A 1 112 ? -10.693 -6.644 10.453 1.00 85.94 112 LEU A C 1
ATOM 857 O O . LEU A 1 112 ? -9.993 -6.096 11.305 1.00 85.94 112 LEU A O 1
ATOM 861 N N . LEU A 1 113 ? -11.446 -7.708 10.728 1.00 85.06 113 LEU A N 1
ATOM 862 C CA . LEU A 1 113 ? -11.433 -8.377 12.027 1.00 85.06 113 LEU A CA 1
ATOM 863 C C . LEU A 1 113 ? -10.372 -9.480 12.041 1.00 85.06 113 LEU A C 1
ATOM 865 O O . LEU A 1 113 ? -10.512 -10.490 11.349 1.00 85.06 113 LEU A O 1
ATOM 869 N N . SER A 1 114 ? -9.334 -9.317 12.859 1.00 78.38 114 SER A N 1
ATOM 870 C CA . SER A 1 114 ? -8.252 -10.294 13.009 1.00 78.38 114 SER A CA 1
ATOM 871 C C . SER A 1 114 ? -8.360 -11.054 14.336 1.00 78.38 114 SER A C 1
ATOM 873 O O . SER A 1 114 ? -8.764 -10.497 15.352 1.00 78.38 114 SER A O 1
ATOM 875 N N . LYS A 1 115 ? -8.021 -12.352 14.331 1.00 72.19 115 LYS A N 1
ATOM 876 C CA . LYS A 1 115 ? -8.115 -13.246 15.508 1.00 72.19 115 LYS A CA 1
ATOM 877 C C . LYS A 1 115 ? -6.864 -13.260 16.402 1.00 72.19 115 LYS A C 1
ATOM 879 O O . LYS A 1 115 ? -6.880 -13.902 17.438 1.00 72.19 115 LYS A O 1
ATOM 884 N N . ASN A 1 116 ? -5.765 -12.629 15.983 1.00 57.62 116 ASN A N 1
ATOM 885 C CA . ASN A 1 116 ? -4.469 -12.715 16.661 1.00 57.62 116 ASN A CA 1
ATOM 886 C C . ASN A 1 116 ? -3.769 -11.352 16.636 1.00 57.62 116 ASN A C 1
ATOM 888 O O . ASN A 1 116 ? -3.138 -11.018 15.636 1.00 57.62 116 ASN A O 1
ATOM 892 N N . ALA A 1 117 ? -3.816 -10.598 17.735 1.00 54.31 117 ALA A N 1
ATOM 893 C CA . ALA A 1 117 ? -2.853 -9.514 17.968 1.00 54.31 117 ALA A CA 1
ATOM 894 C C . ALA A 1 117 ? -2.169 -9.599 19.339 1.00 54.31 117 ALA A C 1
ATOM 896 O O . ALA A 1 117 ? -1.317 -8.772 19.648 1.00 54.31 117 ALA A O 1
ATOM 897 N N . SER A 1 118 ? -2.468 -10.624 20.142 1.00 46.84 118 SER A N 1
ATOM 898 C CA . SER A 1 118 ? -1.958 -10.737 21.509 1.00 46.84 118 SER A CA 1
ATOM 899 C C . SER A 1 118 ? -0.440 -10.932 21.610 1.00 46.84 118 SER A C 1
ATOM 901 O O . SER A 1 118 ? 0.066 -10.798 22.713 1.00 46.84 118 SER A O 1
ATOM 903 N N . ASN A 1 119 ? 0.295 -11.171 20.507 1.00 50.22 119 ASN A N 1
ATOM 904 C CA . ASN A 1 119 ? 1.772 -11.191 20.501 1.00 50.22 119 ASN A CA 1
ATOM 905 C C . ASN A 1 119 ? 2.477 -10.833 19.170 1.00 50.22 119 ASN A C 1
ATOM 907 O O . ASN A 1 119 ? 3.705 -10.799 19.145 1.00 50.22 119 ASN A O 1
ATOM 911 N N . ASN A 1 120 ? 1.768 -10.554 18.068 1.00 52.66 120 ASN A N 1
ATOM 912 C CA . ASN A 1 120 ? 2.421 -10.261 16.783 1.00 52.66 120 ASN A CA 1
ATOM 913 C C . ASN A 1 120 ? 2.218 -8.799 16.387 1.00 52.66 120 ASN A C 1
ATOM 915 O O . ASN A 1 120 ? 1.149 -8.397 15.941 1.00 52.66 120 ASN A O 1
ATOM 919 N N . SER A 1 121 ? 3.294 -8.022 16.502 1.00 64.69 121 SER A N 1
ATOM 920 C CA . SER A 1 121 ? 3.449 -6.640 16.029 1.00 64.69 121 SER A CA 1
ATOM 921 C C . SER A 1 121 ? 3.533 -6.534 14.500 1.00 64.69 121 SER A C 1
ATOM 923 O O . SER A 1 121 ? 4.196 -5.631 13.973 1.00 64.69 121 SER A O 1
ATOM 925 N N . THR A 1 122 ? 2.935 -7.497 13.786 1.00 78.94 122 THR A N 1
ATOM 926 C CA . THR A 1 122 ? 3.089 -7.634 12.343 1.00 78.94 122 THR A CA 1
ATOM 927 C C . THR A 1 122 ? 1.767 -7.823 11.611 1.00 78.94 122 THR A C 1
ATOM 929 O O . THR A 1 122 ? 0.890 -8.569 12.043 1.00 78.94 122 THR A O 1
ATOM 932 N N . ILE A 1 123 ? 1.626 -7.124 10.483 1.00 83.31 123 ILE A N 1
ATOM 933 C CA . ILE A 1 123 ? 0.517 -7.286 9.538 1.00 83.31 123 ILE A CA 1
ATOM 934 C C . ILE A 1 123 ? 1.088 -7.998 8.320 1.00 83.31 123 ILE A C 1
ATOM 936 O O . ILE A 1 123 ? 2.040 -7.505 7.718 1.00 83.31 123 ILE A O 1
ATOM 940 N N . LYS A 1 124 ? 0.510 -9.144 7.956 1.00 88.25 124 LYS A N 1
ATOM 941 C CA . LYS A 1 124 ? 0.910 -9.914 6.775 1.00 88.25 124 LYS A CA 1
ATOM 942 C C . LYS A 1 124 ? -0.197 -9.876 5.743 1.00 88.25 124 LYS A C 1
ATOM 944 O O . LYS A 1 124 ? -1.359 -10.073 6.085 1.00 88.25 124 LYS A O 1
ATOM 949 N N . PHE A 1 125 ? 0.177 -9.647 4.499 1.00 91.75 125 PHE A N 1
ATOM 950 C CA . PHE A 1 125 ? -0.727 -9.702 3.364 1.00 91.75 125 PHE A CA 1
ATOM 951 C C . PHE A 1 125 ? 0.069 -9.970 2.093 1.00 91.75 125 PHE A C 1
ATOM 953 O O . PHE A 1 125 ? 1.300 -9.970 2.085 1.00 91.75 125 PHE A O 1
ATOM 960 N N . LYS A 1 126 ? -0.637 -10.206 0.996 1.00 95.56 126 LYS A N 1
ATOM 961 C CA . LYS A 1 126 ? -0.029 -10.360 -0.319 1.00 95.56 126 LYS A CA 1
ATOM 962 C C . LYS A 1 126 ? -0.418 -9.195 -1.202 1.00 95.56 126 LYS A C 1
ATOM 964 O O . LYS A 1 126 ? -1.597 -8.872 -1.285 1.00 95.56 126 LYS A O 1
ATOM 969 N N . ALA A 1 127 ? 0.549 -8.595 -1.874 1.00 95.69 127 ALA A N 1
ATOM 970 C CA . ALA A 1 127 ? 0.303 -7.587 -2.893 1.00 95.69 127 ALA A CA 1
ATOM 971 C C . ALA A 1 127 ? 0.521 -8.233 -4.262 1.00 95.69 127 ALA A C 1
ATOM 973 O O . ALA A 1 127 ? 1.520 -8.927 -4.470 1.00 95.69 127 ALA A O 1
ATOM 974 N N . GLY A 1 128 ? -0.400 -8.034 -5.195 1.00 95.50 128 GLY A N 1
ATOM 975 C CA . GLY A 1 128 ? -0.305 -8.644 -6.510 1.00 95.50 128 GLY A CA 1
ATOM 976 C C . GLY A 1 128 ? -0.753 -7.739 -7.640 1.00 95.50 128 GLY A C 1
ATOM 977 O O . GLY A 1 128 ? -1.441 -6.738 -7.442 1.00 95.50 128 GLY A O 1
ATOM 978 N N . VAL A 1 129 ? -0.348 -8.148 -8.835 1.00 95.12 129 VAL A N 1
ATOM 979 C CA . VAL A 1 129 ? -0.709 -7.532 -10.105 1.00 95.12 129 VAL A CA 1
ATOM 980 C C . VAL A 1 129 ? -1.306 -8.591 -11.016 1.00 95.12 129 VAL A C 1
ATOM 982 O O . VAL A 1 129 ? -0.852 -9.737 -11.036 1.00 95.12 129 VAL A O 1
ATOM 985 N N . ARG A 1 130 ? -2.357 -8.223 -11.741 1.00 93.75 130 ARG A N 1
ATOM 986 C CA . ARG A 1 130 ? -3.065 -9.064 -12.699 1.00 93.75 130 ARG A CA 1
ATOM 987 C C . ARG A 1 130 ? -3.120 -8.345 -14.040 1.00 93.75 130 ARG A C 1
ATOM 989 O O . ARG A 1 130 ? -3.402 -7.147 -14.095 1.00 93.75 130 ARG A O 1
ATOM 996 N N . GLY A 1 131 ? -2.832 -9.095 -15.099 1.00 88.38 131 GLY A N 1
ATOM 997 C CA . GLY A 1 131 ? -2.927 -8.599 -16.464 1.00 88.38 131 GLY A CA 1
ATOM 998 C C . GLY A 1 131 ? -4.359 -8.223 -16.819 1.00 88.38 131 GLY A C 1
ATOM 999 O O . GLY A 1 131 ? -5.310 -8.756 -16.237 1.00 88.38 131 GLY A O 1
ATOM 1000 N N . ASP A 1 132 ? -4.524 -7.319 -17.780 1.00 75.88 132 ASP A N 1
ATOM 1001 C CA . ASP A 1 132 ? -5.847 -7.105 -18.353 1.00 75.88 132 ASP A CA 1
ATOM 1002 C C . ASP A 1 132 ? -6.257 -8.310 -19.223 1.00 75.88 132 ASP A C 1
ATOM 1004 O O . ASP A 1 132 ? -5.435 -9.128 -19.645 1.00 75.88 132 ASP A O 1
ATOM 1008 N N . ALA A 1 133 ? -7.558 -8.447 -19.483 1.00 62.66 133 ALA A N 1
ATOM 1009 C CA . ALA A 1 133 ? -8.097 -9.592 -20.216 1.00 62.66 133 ALA A CA 1
ATOM 1010 C C . ALA A 1 133 ? -7.669 -9.657 -21.699 1.00 62.66 133 ALA A C 1
ATOM 1012 O O . ALA A 1 133 ? -8.022 -10.622 -22.375 1.00 62.66 133 ALA A O 1
ATOM 1013 N N . LYS A 1 134 ? -6.984 -8.635 -22.232 1.00 66.81 134 LYS A N 1
ATOM 1014 C CA . LYS A 1 134 ? -6.654 -8.520 -23.661 1.00 66.81 134 LYS A CA 1
ATOM 1015 C C . LYS A 1 134 ? -5.169 -8.738 -23.956 1.00 66.81 134 LYS A C 1
ATOM 1017 O O . LYS A 1 134 ? -4.869 -9.158 -25.069 1.00 66.81 134 LYS A O 1
ATOM 1022 N N . GLY A 1 135 ? -4.290 -8.494 -22.986 1.00 71.12 135 GLY A N 1
ATOM 1023 C CA . GLY A 1 135 ? -2.844 -8.447 -23.192 1.00 71.12 135 GLY A CA 1
ATOM 1024 C C . GLY A 1 135 ? -1.988 -9.042 -22.072 1.00 71.12 135 GLY A C 1
ATOM 1025 O O . GLY A 1 135 ? -0.766 -9.078 -22.181 1.00 71.12 135 GLY A O 1
ATOM 1026 N N . GLY A 1 136 ? -2.591 -9.524 -20.980 1.00 86.06 136 GLY A N 1
ATOM 1027 C CA . GLY A 1 136 ? -1.830 -10.096 -19.868 1.00 86.06 136 GLY A CA 1
ATOM 1028 C C . GLY A 1 136 ? -0.951 -9.062 -19.152 1.00 86.06 136 GLY A C 1
ATOM 1029 O O . GLY A 1 136 ? -1.215 -7.859 -19.187 1.00 86.06 136 GLY A O 1
ATOM 1030 N N . LEU A 1 137 ? 0.071 -9.527 -18.427 1.00 91.25 137 LEU A N 1
ATOM 1031 C CA . LEU A 1 137 ? 0.970 -8.644 -17.672 1.00 91.25 137 LEU A CA 1
ATOM 1032 C C . LEU A 1 137 ? 1.964 -7.900 -18.574 1.00 91.25 137 LEU A C 1
ATOM 1034 O O . LEU A 1 137 ? 2.378 -6.789 -18.236 1.00 91.25 137 LEU A O 1
ATOM 1038 N N . SER A 1 138 ? 2.324 -8.476 -19.726 1.00 89.50 138 SER A N 1
ATOM 1039 C CA . SER A 1 138 ? 3.248 -7.865 -20.689 1.00 89.50 138 SER A CA 1
ATOM 1040 C C . SER A 1 138 ? 2.760 -6.528 -21.235 1.00 89.50 138 SER A C 1
ATOM 1042 O O . SER A 1 138 ? 3.584 -5.676 -21.558 1.00 89.50 138 SER A O 1
ATOM 1044 N N . ASP A 1 139 ? 1.450 -6.337 -21.328 1.00 89.44 139 ASP A N 1
ATOM 1045 C CA . ASP A 1 139 ? 0.883 -5.182 -22.024 1.00 89.44 139 ASP A CA 1
ATOM 1046 C C . ASP A 1 139 ? 0.608 -4.015 -21.075 1.00 89.44 139 ASP A C 1
ATOM 1048 O O . ASP A 1 139 ? 0.576 -2.854 -21.488 1.00 89.44 139 ASP A O 1
ATOM 1052 N N . CYS A 1 140 ? 0.446 -4.307 -19.783 1.00 90.94 140 CYS A N 1
ATOM 1053 C CA . CYS A 1 140 ? 0.087 -3.309 -18.786 1.00 90.94 140 CYS A CA 1
ATOM 1054 C C . CYS A 1 140 ? 1.264 -2.884 -17.887 1.00 90.94 140 CYS A C 1
ATOM 1056 O O . CYS A 1 140 ? 1.226 -1.784 -17.327 1.00 90.94 140 CYS A O 1
ATOM 1058 N N . LEU A 1 141 ? 2.318 -3.698 -17.750 1.00 92.44 141 LEU A N 1
ATOM 1059 C CA . LEU A 1 141 ? 3.502 -3.365 -16.948 1.00 92.44 141 LEU A CA 1
ATOM 1060 C C . LEU A 1 141 ? 4.504 -2.491 -17.714 1.00 92.44 141 LEU A C 1
ATOM 1062 O O . LEU A 1 141 ? 4.753 -2.692 -18.900 1.00 92.44 141 LEU A O 1
ATOM 1066 N N . ASP A 1 142 ? 5.123 -1.543 -17.007 1.00 90.81 142 ASP A N 1
ATOM 1067 C CA . ASP A 1 142 ? 6.202 -0.718 -17.557 1.00 90.81 142 ASP A CA 1
ATOM 1068 C C . ASP A 1 142 ? 7.469 -1.577 -17.773 1.00 90.81 142 ASP A C 1
ATOM 1070 O O . ASP A 1 142 ? 7.845 -2.351 -16.891 1.00 90.81 142 ASP A O 1
ATOM 1074 N N . GLU A 1 143 ? 8.127 -1.450 -18.932 1.00 92.44 143 GLU A N 1
ATOM 1075 C CA . GLU A 1 143 ? 9.362 -2.181 -19.274 1.00 92.44 143 GLU A CA 1
ATOM 1076 C C . GLU A 1 143 ? 10.580 -1.500 -18.631 1.00 92.44 143 GLU A C 1
ATOM 1078 O O . GLU A 1 143 ? 11.192 -0.595 -19.199 1.00 92.44 143 GLU A O 1
ATOM 1083 N N . THR A 1 144 ? 10.890 -1.893 -17.401 1.00 90.19 144 THR A N 1
ATOM 1084 C CA . THR A 1 144 ? 12.001 -1.375 -16.606 1.00 90.19 144 THR A CA 1
ATOM 1085 C C . THR A 1 144 ? 12.224 -2.242 -15.367 1.00 90.19 144 THR A C 1
ATOM 1087 O O . THR A 1 144 ? 11.293 -2.797 -14.781 1.00 90.19 144 THR A O 1
ATOM 1090 N N . THR A 1 145 ? 13.465 -2.306 -14.900 1.00 87.00 145 THR A N 1
ATOM 1091 C CA . THR A 1 145 ? 13.808 -2.853 -13.577 1.00 87.00 145 THR A CA 1
ATOM 1092 C C . THR A 1 145 ? 13.909 -1.762 -12.511 1.00 87.00 145 THR A C 1
ATOM 1094 O O . THR A 1 145 ? 14.075 -2.061 -11.330 1.00 87.00 145 THR A O 1
ATOM 1097 N N . LEU A 1 146 ? 13.830 -0.491 -12.913 1.00 82.88 146 LEU A N 1
ATOM 1098 C CA . LEU A 1 146 ? 14.097 0.657 -12.060 1.00 82.88 146 LEU A CA 1
ATOM 1099 C C . LEU A 1 146 ? 12.809 1.188 -11.447 1.00 82.88 146 LEU A C 1
ATOM 1101 O O . LEU A 1 146 ? 11.966 1.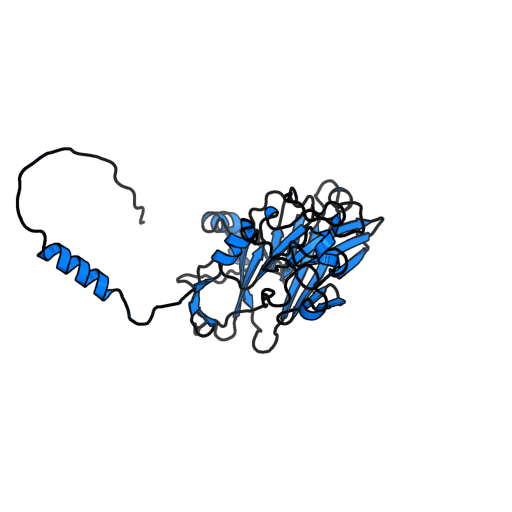726 -12.159 1.00 82.88 146 LEU A O 1
ATOM 1105 N N . PHE A 1 147 ? 12.718 1.136 -10.119 1.00 77.88 147 PHE A N 1
ATOM 1106 C CA . PHE A 1 147 ? 11.582 1.636 -9.343 1.00 77.88 147 PHE A CA 1
ATOM 1107 C C . PHE A 1 147 ? 11.103 3.045 -9.776 1.00 77.88 147 PHE A C 1
ATOM 1109 O O . PHE A 1 147 ? 9.913 3.258 -10.000 1.00 77.88 147 PHE A O 1
ATOM 1116 N N . ARG A 1 148 ? 12.014 4.014 -9.931 1.00 78.75 148 ARG A N 1
ATOM 1117 C CA . ARG A 1 148 ? 11.673 5.410 -10.284 1.00 78.75 148 ARG A CA 1
ATOM 1118 C C . ARG A 1 148 ? 10.853 5.545 -11.578 1.00 78.75 148 ARG A C 1
ATOM 1120 O O . ARG A 1 148 ? 10.160 6.543 -11.762 1.00 78.75 148 ARG A O 1
ATOM 1127 N N . ASP A 1 149 ? 10.910 4.523 -12.431 1.00 81.19 149 ASP A N 1
ATOM 1128 C CA . ASP A 1 149 ? 10.215 4.447 -13.710 1.00 81.19 149 ASP A CA 1
ATOM 1129 C C . ASP A 1 149 ? 8.929 3.582 -13.635 1.00 81.19 149 ASP A C 1
ATOM 1131 O O . ASP A 1 149 ? 8.204 3.484 -14.619 1.00 81.19 149 ASP A O 1
ATOM 1135 N N . THR A 1 150 ? 8.593 2.991 -12.475 1.00 79.56 150 THR A N 1
ATOM 1136 C CA . THR A 1 150 ? 7.444 2.073 -12.269 1.00 79.56 150 THR A CA 1
ATOM 1137 C C . THR A 1 150 ? 6.203 2.751 -11.686 1.00 79.56 150 THR A C 1
ATOM 1139 O O . THR A 1 150 ? 5.432 2.138 -10.947 1.00 79.56 150 THR A O 1
ATOM 1142 N N . TYR A 1 151 ? 6.020 4.046 -11.920 1.00 78.94 151 TYR A N 1
ATOM 1143 C CA . TYR A 1 151 ? 5.011 4.817 -11.194 1.00 78.94 151 TYR A CA 1
ATOM 1144 C C . TYR A 1 151 ? 3.574 4.519 -11.649 1.00 78.94 151 TYR A C 1
ATOM 1146 O O . TYR A 1 151 ? 2.663 4.708 -10.848 1.00 78.94 151 TYR A O 1
ATOM 1154 N N . ASN A 1 152 ? 3.336 4.009 -12.868 1.00 84.81 152 ASN A N 1
ATOM 1155 C CA . ASN A 1 152 ? 1.967 3.764 -13.345 1.00 84.81 152 ASN A CA 1
ATOM 1156 C C . ASN A 1 152 ? 1.282 2.649 -12.558 1.00 84.81 152 ASN A C 1
ATOM 1158 O O . ASN A 1 152 ? 0.164 2.830 -12.099 1.00 84.81 152 ASN A O 1
ATOM 1162 N N . ASN A 1 153 ? 1.955 1.521 -12.345 1.00 91.06 153 ASN A N 1
ATOM 1163 C CA . ASN A 1 153 ? 1.398 0.382 -11.618 1.00 91.06 153 ASN A CA 1
ATOM 1164 C C . ASN A 1 153 ? 1.809 0.427 -10.149 1.00 91.06 153 ASN A C 1
ATOM 1166 O O . ASN A 1 153 ? 2.514 -0.456 -9.674 1.00 91.06 153 ASN A O 1
ATOM 1170 N N . THR A 1 154 ? 1.381 1.472 -9.444 1.00 90.44 154 THR A N 1
ATOM 1171 C CA . THR A 1 154 ? 1.671 1.672 -8.020 1.00 90.44 154 THR A CA 1
ATOM 1172 C C . THR A 1 154 ? 0.404 1.531 -7.187 1.00 90.44 154 THR A C 1
ATOM 1174 O O . THR A 1 154 ? -0.663 1.973 -7.592 1.00 90.44 154 THR A O 1
ATOM 1177 N N . LEU A 1 155 ? 0.511 0.956 -5.996 1.00 92.38 155 LEU A N 1
ATOM 1178 C CA . LEU A 1 155 ? -0.550 0.825 -5.007 1.00 92.38 155 LEU A CA 1
ATOM 1179 C C . LEU A 1 155 ? -0.071 1.476 -3.700 1.00 92.38 155 LEU A C 1
ATOM 1181 O O . LEU A 1 155 ? 0.666 0.841 -2.942 1.00 92.38 155 LEU A O 1
ATOM 1185 N N . PRO A 1 156 ? -0.443 2.743 -3.439 1.00 90.31 156 PRO A N 1
ATOM 1186 C CA . PRO A 1 156 ? -0.187 3.395 -2.161 1.00 90.31 156 PRO A CA 1
ATOM 1187 C C . PRO A 1 156 ? -1.221 2.975 -1.117 1.00 90.31 156 PRO A C 1
ATOM 1189 O O . PRO A 1 156 ? -2.416 2.889 -1.410 1.00 90.31 156 PRO A O 1
ATOM 1192 N N . PHE A 1 157 ? -0.780 2.723 0.112 1.00 90.06 157 PHE A N 1
ATOM 1193 C CA . PHE A 1 157 ? -1.664 2.284 1.188 1.00 90.06 157 PHE A CA 1
ATOM 1194 C C . PHE A 1 157 ? -1.183 2.740 2.566 1.00 90.06 157 PHE A C 1
ATOM 1196 O O . PHE A 1 157 ? -0.009 3.035 2.796 1.00 90.06 157 PHE A O 1
ATOM 1203 N N . VAL A 1 158 ? -2.127 2.753 3.500 1.00 86.38 158 VAL A N 1
ATOM 1204 C CA . VAL A 1 158 ? -1.905 2.962 4.931 1.00 86.38 158 VAL A CA 1
ATOM 1205 C C . VAL A 1 158 ? -2.766 2.017 5.740 1.00 86.38 158 VAL A C 1
ATOM 1207 O O . VAL A 1 158 ? -3.738 1.443 5.254 1.00 86.38 158 VAL A O 1
ATOM 1210 N N . TYR A 1 159 ? -2.421 1.871 7.004 1.00 84.19 159 TYR A N 1
ATOM 1211 C CA . TYR A 1 159 ? -3.167 1.075 7.956 1.00 84.19 159 TYR A CA 1
ATOM 1212 C C . TYR A 1 159 ? -3.229 1.825 9.281 1.00 84.19 159 TYR A C 1
ATOM 1214 O O . TYR A 1 159 ? -2.344 2.616 9.593 1.00 84.19 159 TYR A O 1
ATOM 1222 N N . SER A 1 160 ? -4.270 1.569 10.066 1.00 75.62 160 SER A N 1
ATOM 1223 C CA . SER A 1 160 ? -4.324 1.975 11.474 1.00 75.62 160 SER A CA 1
ATOM 1224 C C . SER A 1 160 ? -4.238 3.489 11.722 1.00 75.62 160 SER A C 1
ATOM 1226 O O . SER A 1 160 ? -3.813 3.928 12.791 1.00 75.62 160 SER A O 1
ATOM 1228 N N . VAL A 1 161 ? -4.647 4.289 10.738 1.00 74.25 161 VAL A N 1
ATOM 1229 C CA . VAL A 1 161 ? -4.723 5.755 10.799 1.00 74.25 161 VAL A CA 1
ATOM 1230 C C . VAL A 1 161 ? -6.181 6.208 10.762 1.00 74.25 161 VAL A C 1
ATOM 1232 O O . VAL A 1 161 ? -7.051 5.477 10.287 1.00 74.25 161 VAL A O 1
ATOM 1235 N N . ASN A 1 162 ? -6.456 7.411 11.264 1.00 73.75 162 ASN A N 1
ATOM 1236 C CA . ASN A 1 162 ? -7.786 8.012 11.163 1.00 73.75 162 ASN A CA 1
ATOM 1237 C C . ASN A 1 162 ? -8.066 8.620 9.786 1.00 73.75 162 ASN A C 1
ATOM 1239 O O . ASN A 1 162 ? -7.167 8.811 8.962 1.00 73.75 162 ASN A O 1
ATOM 1243 N N . GLY A 1 163 ? -9.337 8.972 9.582 1.00 74.06 163 GLY A N 1
ATOM 1244 C CA . GLY A 1 163 ? -9.819 9.627 8.368 1.00 74.06 163 GLY A CA 1
ATOM 1245 C C . GLY A 1 163 ? -9.086 10.929 8.043 1.00 74.06 163 GLY A C 1
ATOM 1246 O O . GLY A 1 163 ? -8.733 11.142 6.888 1.00 74.06 163 GLY A O 1
ATOM 1247 N N . THR A 1 164 ? -8.765 11.756 9.042 1.00 76.88 164 THR A N 1
ATOM 1248 C CA . THR A 1 164 ? -8.044 13.024 8.833 1.00 76.88 164 THR A CA 1
ATOM 1249 C C . THR A 1 164 ? -6.674 12.802 8.191 1.00 76.88 164 THR A C 1
ATOM 1251 O O . THR A 1 164 ? -6.344 13.461 7.208 1.00 76.88 164 THR A O 1
ATOM 1254 N N . ILE A 1 165 ? -5.899 11.829 8.682 1.00 77.12 165 ILE A N 1
ATOM 1255 C CA . ILE A 1 165 ? -4.593 11.469 8.109 1.00 77.12 165 ILE A CA 1
ATOM 1256 C C . ILE A 1 165 ? -4.764 10.933 6.679 1.00 77.12 165 ILE A C 1
ATOM 1258 O O . ILE A 1 165 ? -4.017 11.314 5.780 1.00 77.12 165 ILE A O 1
ATOM 1262 N N . ILE A 1 166 ? -5.772 10.087 6.433 1.00 78.50 166 ILE A N 1
ATOM 1263 C CA . ILE A 1 166 ? -6.074 9.570 5.086 1.00 78.50 166 ILE A CA 1
ATOM 1264 C C . ILE A 1 166 ? -6.406 10.717 4.121 1.00 78.50 166 ILE A C 1
ATOM 1266 O O . ILE A 1 166 ? -5.925 10.737 2.987 1.00 78.50 166 ILE A O 1
ATOM 1270 N N . GLU A 1 167 ? -7.207 11.691 4.550 1.00 79.88 167 GLU A N 1
ATOM 1271 C CA . GLU A 1 167 ? -7.540 12.870 3.752 1.00 79.88 167 GLU A CA 1
ATOM 1272 C C . GLU A 1 167 ? -6.318 13.748 3.476 1.00 79.88 167 GLU A C 1
ATOM 1274 O O . GLU A 1 167 ? -6.161 14.247 2.358 1.00 79.88 167 GLU A O 1
ATOM 1279 N N . GLU A 1 168 ? -5.435 13.937 4.456 1.00 78.56 168 GLU A N 1
ATOM 1280 C CA . GLU A 1 168 ? -4.171 14.653 4.268 1.00 78.56 168 GLU A CA 1
ATOM 1281 C C . GLU A 1 168 ? -3.290 13.969 3.212 1.00 78.56 168 GLU A C 1
ATOM 1283 O O . GLU A 1 168 ? -2.800 14.651 2.298 1.00 78.56 168 GLU A O 1
ATOM 1288 N N . LEU A 1 169 ? -3.193 12.635 3.268 1.00 78.00 169 LEU A N 1
ATOM 1289 C CA . LEU A 1 169 ? -2.439 11.789 2.331 1.00 78.00 169 LEU A CA 1
ATOM 1290 C C . LEU A 1 169 ? -3.019 11.827 0.926 1.00 78.00 169 LEU A C 1
ATOM 1292 O O . LEU A 1 169 ? -2.294 12.020 -0.054 1.00 78.00 169 LEU A O 1
ATOM 1296 N N . ASN A 1 170 ? -4.336 11.717 0.812 1.00 78.50 170 ASN A N 1
ATOM 1297 C CA . ASN A 1 170 ? -5.039 11.784 -0.464 1.00 78.50 170 ASN A CA 1
ATOM 1298 C C . ASN A 1 170 ? -4.927 13.164 -1.124 1.00 78.50 170 ASN A C 1
ATOM 1300 O O . ASN A 1 170 ? -4.828 13.259 -2.350 1.00 78.50 170 ASN A O 1
ATOM 1304 N N . ASN A 1 171 ? -4.909 14.235 -0.326 1.00 74.88 171 ASN A N 1
ATOM 1305 C CA . ASN A 1 171 ? -4.849 15.614 -0.816 1.00 74.88 171 ASN A CA 1
ATOM 1306 C C . ASN A 1 171 ? -3.427 16.179 -0.908 1.00 74.88 171 ASN A C 1
ATOM 1308 O O . ASN A 1 171 ? -3.250 17.341 -1.297 1.00 74.88 171 ASN A O 1
ATOM 1312 N N . ARG A 1 172 ? -2.406 15.380 -0.570 1.00 65.50 172 ARG A N 1
ATOM 1313 C CA . ARG A 1 172 ? -1.002 15.813 -0.545 1.00 65.50 172 ARG A CA 1
ATOM 1314 C C . ARG A 1 172 ? -0.820 17.077 0.302 1.00 65.50 172 ARG A C 1
ATOM 1316 O O . ARG A 1 172 ? -0.133 18.019 -0.105 1.00 65.50 172 ARG A O 1
ATOM 1323 N N . LYS A 1 173 ? -1.465 17.121 1.475 1.00 59.91 173 LYS A N 1
ATOM 1324 C CA . LYS A 1 173 ? -1.225 18.177 2.474 1.00 59.91 173 LYS A CA 1
ATOM 1325 C C . LYS A 1 173 ? 0.158 18.047 3.123 1.00 59.91 173 LYS A C 1
ATOM 1327 O O . LYS A 1 173 ? 0.666 19.032 3.639 1.00 59.91 173 LYS A O 1
ATOM 1332 N N . HIS A 1 174 ? 0.844 16.917 2.931 1.00 55.34 174 HIS A N 1
ATOM 1333 C CA . HIS A 1 174 ? 2.268 16.702 3.253 1.00 55.34 174 HIS A CA 1
ATOM 1334 C C . HIS A 1 174 ? 3.255 17.549 2.429 1.00 55.34 174 HIS A C 1
ATOM 1336 O O . HIS A 1 174 ? 4.450 17.277 2.427 1.00 55.34 174 HIS A O 1
ATOM 1342 N N . ARG A 1 175 ? 2.785 18.595 1.737 1.00 48.88 175 ARG A N 1
ATOM 1343 C CA . ARG A 1 175 ? 3.620 19.591 1.047 1.00 48.88 175 ARG A CA 1
ATOM 1344 C C . ARG A 1 175 ? 4.427 20.486 1.994 1.00 48.88 175 ARG A C 1
ATOM 1346 O O . ARG A 1 175 ? 5.116 21.388 1.522 1.00 48.88 175 ARG A O 1
ATOM 1353 N N . ASN A 1 176 ? 4.376 20.235 3.299 1.00 50.22 176 ASN A N 1
ATOM 1354 C CA . ASN A 1 176 ? 5.345 20.762 4.249 1.00 50.22 176 ASN A CA 1
ATOM 1355 C C . ASN A 1 176 ? 6.651 19.989 4.079 1.00 50.22 176 ASN A C 1
ATOM 1357 O O . ASN A 1 176 ? 6.984 19.101 4.859 1.00 50.22 176 ASN A O 1
ATOM 1361 N N . PHE A 1 177 ? 7.355 20.294 2.996 1.00 55.38 177 PHE A N 1
ATOM 1362 C CA . PHE A 1 177 ? 8.687 19.779 2.785 1.00 55.38 177 PHE A CA 1
ATOM 1363 C C . PHE A 1 177 ? 9.612 20.382 3.843 1.00 55.38 177 PHE A C 1
ATOM 1365 O O . PHE A 1 177 ? 9.815 21.596 3.867 1.00 55.38 177 PHE A O 1
ATOM 1372 N N . GLU A 1 178 ? 10.159 19.554 4.729 1.00 55.56 178 GLU A N 1
ATOM 1373 C CA . GLU A 1 178 ? 11.226 20.002 5.622 1.00 55.56 178 GLU A CA 1
ATOM 1374 C C . GLU A 1 178 ? 12.578 19.865 4.931 1.00 55.56 178 GLU A C 1
ATOM 1376 O O . GLU A 1 178 ? 12.805 18.943 4.144 1.00 55.56 178 GLU A O 1
ATOM 1381 N N . ASN A 1 179 ? 13.496 20.769 5.283 1.00 53.59 179 ASN A N 1
ATOM 1382 C CA . ASN A 1 179 ? 14.898 20.611 4.936 1.00 53.59 179 ASN A CA 1
ATOM 1383 C C . ASN A 1 179 ? 15.444 19.378 5.664 1.00 53.59 179 ASN A C 1
ATOM 1385 O O . ASN A 1 179 ? 15.637 19.410 6.885 1.00 53.59 179 ASN A O 1
ATOM 1389 N N . CYS A 1 180 ? 15.754 18.314 4.922 1.00 55.62 180 CYS A N 1
ATOM 1390 C CA . CYS A 1 180 ? 16.548 17.202 5.438 1.00 55.62 180 CYS A CA 1
ATOM 1391 C C . CYS A 1 180 ? 17.969 17.692 5.737 1.00 55.62 180 CYS A C 1
ATOM 1393 O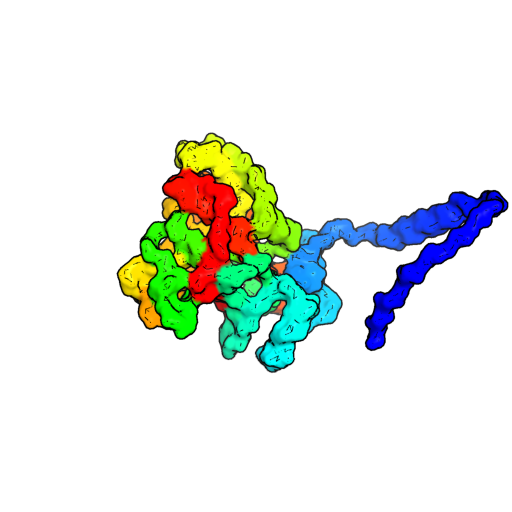 O . CYS A 1 180 ? 18.891 17.601 4.931 1.00 55.62 180 CYS A O 1
ATOM 1395 N N . SER A 1 181 ? 18.149 18.252 6.928 1.00 47.56 181 SER A N 1
ATOM 1396 C CA . SER A 1 181 ? 19.352 18.981 7.336 1.00 47.56 181 SER A CA 1
ATOM 1397 C C . SER A 1 181 ? 20.600 18.109 7.524 1.00 47.56 181 SER A C 1
ATOM 1399 O O . SER A 1 181 ? 21.662 18.647 7.825 1.00 47.56 181 SER A O 1
ATOM 1401 N N . LYS A 1 182 ? 20.513 16.779 7.353 1.00 48.56 182 LYS A N 1
ATOM 1402 C CA . LYS A 1 182 ? 21.581 15.848 7.762 1.00 48.56 182 LYS A CA 1
ATOM 1403 C C . LYS A 1 182 ? 22.230 15.000 6.669 1.00 48.56 182 LYS A C 1
ATOM 1405 O O . LYS A 1 182 ? 23.300 14.466 6.941 1.00 48.56 182 LYS A O 1
ATOM 1410 N N . PHE A 1 183 ? 21.683 14.903 5.457 1.00 51.84 183 PHE A N 1
ATOM 1411 C CA . PHE A 1 183 ? 22.266 14.039 4.421 1.00 51.84 183 PHE A CA 1
ATOM 1412 C C . PHE A 1 183 ? 22.491 14.798 3.114 1.00 51.84 183 PHE A C 1
ATOM 1414 O O . PHE A 1 183 ? 21.586 15.434 2.580 1.00 51.84 183 PHE A O 1
ATOM 1421 N N . GLY A 1 184 ? 23.725 14.742 2.600 1.00 48.72 184 GLY A N 1
ATOM 1422 C CA . GLY A 1 184 ? 24.105 15.369 1.330 1.00 48.72 184 GLY A CA 1
ATOM 1423 C C . GLY A 1 184 ? 23.291 14.864 0.134 1.00 48.72 184 GLY A C 1
ATOM 1424 O O . GLY A 1 184 ? 23.135 15.598 -0.833 1.00 48.72 184 GLY A O 1
ATOM 1425 N N . GLU A 1 185 ? 22.713 13.667 0.235 1.00 50.97 185 GLU A N 1
ATOM 1426 C CA . GLU A 1 185 ? 21.879 13.042 -0.797 1.00 50.97 185 GLU A CA 1
ATOM 1427 C C . GLU A 1 185 ? 20.505 13.716 -0.938 1.00 50.97 185 GLU A C 1
ATOM 1429 O O . GLU A 1 185 ? 20.052 13.925 -2.058 1.00 50.97 185 GLU A O 1
ATOM 1434 N N . CYS A 1 186 ? 19.903 14.223 0.148 1.00 51.22 186 CYS A N 1
ATOM 1435 C CA . CYS A 1 186 ? 18.663 15.010 0.071 1.00 51.22 186 CYS A CA 1
ATOM 1436 C C . CYS A 1 186 ? 18.831 16.332 -0.693 1.00 51.22 186 CYS A C 1
ATOM 1438 O O . CYS A 1 186 ? 17.858 16.888 -1.203 1.00 51.22 186 CYS A O 1
ATOM 1440 N N . LYS A 1 187 ? 20.065 16.849 -0.810 1.00 51.03 187 LYS A N 1
ATOM 1441 C CA . LYS A 1 187 ? 20.343 18.066 -1.590 1.00 51.03 187 LYS A CA 1
ATOM 1442 C C . LYS A 1 187 ? 20.096 17.868 -3.089 1.00 51.03 187 LYS A C 1
ATOM 1444 O O . LYS A 1 187 ? 19.856 18.856 -3.775 1.00 51.03 187 LYS A O 1
ATOM 1449 N N . ALA A 1 188 ? 20.114 16.629 -3.594 1.00 52.47 188 ALA A N 1
ATOM 1450 C CA . ALA A 1 188 ? 19.758 16.325 -4.984 1.00 52.47 188 ALA A CA 1
ATOM 1451 C C . ALA A 1 188 ? 18.249 16.507 -5.276 1.00 52.47 188 ALA A C 1
ATOM 1453 O O . ALA A 1 188 ? 17.869 16.668 -6.437 1.00 52.47 188 ALA A O 1
ATOM 1454 N N . PHE A 1 189 ? 17.422 16.560 -4.223 1.00 54.53 189 PHE A N 1
ATOM 1455 C CA . PHE A 1 189 ? 15.959 16.701 -4.240 1.00 54.53 189 PHE A CA 1
ATOM 1456 C C . PHE A 1 189 ? 15.517 18.108 -3.793 1.00 54.53 189 PHE A C 1
ATOM 1458 O O . PHE A 1 189 ? 14.527 18.271 -3.079 1.00 54.53 189 PHE A O 1
ATOM 1465 N N . ASP A 1 190 ? 16.314 19.131 -4.120 1.00 55.03 190 ASP A N 1
ATOM 1466 C CA . ASP A 1 190 ? 16.140 20.523 -3.673 1.00 55.03 190 ASP A CA 1
ATOM 1467 C C . ASP A 1 190 ? 16.066 20.686 -2.134 1.00 55.03 190 ASP A C 1
ATOM 1469 O O . ASP A 1 190 ? 15.572 21.688 -1.622 1.00 55.03 190 ASP A O 1
ATOM 1473 N N . GLY A 1 191 ? 16.575 19.702 -1.375 1.00 53.72 191 GLY A N 1
ATOM 1474 C CA . GLY A 1 191 ? 16.550 19.676 0.092 1.00 53.72 191 GLY A CA 1
ATOM 1475 C C . GLY A 1 191 ? 15.210 19.257 0.704 1.00 53.72 191 GLY A C 1
ATOM 1476 O O . GLY A 1 191 ? 15.105 19.211 1.928 1.00 53.72 191 GLY A O 1
ATOM 1477 N N . THR A 1 192 ? 14.211 18.938 -0.119 1.00 56.44 192 THR A N 1
ATOM 1478 C CA . THR A 1 192 ? 12.824 18.734 0.311 1.00 56.44 192 THR A CA 1
ATOM 1479 C C . THR A 1 192 ? 12.516 17.279 0.670 1.00 56.44 192 THR A C 1
ATOM 1481 O O . THR A 1 192 ? 12.688 16.382 -0.148 1.00 56.44 192 THR A O 1
ATOM 1484 N N . CYS A 1 193 ? 12.031 17.047 1.893 1.00 64.06 193 CYS A N 1
ATOM 1485 C CA . CYS A 1 193 ? 11.647 15.727 2.404 1.00 64.06 193 CYS A CA 1
ATOM 1486 C C . CYS A 1 193 ? 10.213 15.707 2.938 1.00 64.06 193 CYS A C 1
ATOM 1488 O O . CYS A 1 193 ? 9.734 16.716 3.457 1.00 64.06 193 CYS A O 1
ATOM 1490 N N . MET A 1 194 ? 9.533 14.559 2.859 1.00 66.44 194 MET A N 1
ATOM 1491 C CA . MET A 1 194 ? 8.166 14.402 3.378 1.00 66.44 194 MET A CA 1
ATOM 1492 C C . MET A 1 194 ? 8.155 14.170 4.895 1.00 66.44 194 MET A C 1
ATOM 1494 O O . MET A 1 194 ? 8.811 13.253 5.367 1.00 66.44 194 MET A O 1
ATOM 1498 N N . GLN A 1 195 ? 7.358 14.942 5.644 1.00 57.09 195 GLN A N 1
ATOM 1499 C CA . GLN A 1 195 ? 7.200 14.819 7.110 1.00 57.09 195 GLN A CA 1
ATOM 1500 C C . GLN A 1 195 ? 6.493 13.535 7.586 1.00 57.09 195 GLN A C 1
ATOM 1502 O O . GLN A 1 195 ? 6.484 13.232 8.771 1.00 57.09 195 GLN A O 1
ATOM 1507 N N . GLN A 1 196 ? 5.827 12.793 6.704 1.00 61.38 196 GLN A N 1
ATOM 1508 C CA . GLN A 1 196 ? 5.138 11.551 7.061 1.00 61.38 196 GLN A CA 1
ATOM 1509 C C . GLN A 1 196 ? 5.369 10.511 5.977 1.00 61.38 196 GLN A C 1
ATOM 1511 O O . GLN A 1 196 ? 5.380 10.848 4.792 1.00 61.38 196 GLN A O 1
ATOM 1516 N N . THR A 1 197 ? 5.509 9.246 6.383 1.00 63.62 197 THR A N 1
ATOM 1517 C CA . THR A 1 197 ? 5.680 8.135 5.445 1.00 63.62 197 THR A CA 1
ATOM 1518 C C . THR A 1 197 ? 4.588 7.097 5.543 1.00 63.62 197 THR A C 1
ATOM 1520 O O . THR A 1 197 ? 4.282 6.551 6.600 1.00 63.62 197 THR A O 1
ATOM 1523 N N . SER A 1 198 ? 4.031 6.819 4.374 1.00 76.44 198 SER A N 1
ATOM 1524 C CA . SER A 1 198 ? 3.204 5.652 4.085 1.00 76.44 198 SER A CA 1
ATOM 1525 C C . SER A 1 198 ? 4.006 4.681 3.225 1.00 76.44 198 SER A C 1
ATOM 1527 O O . SER A 1 198 ? 5.128 4.997 2.817 1.00 76.44 198 SER A O 1
ATOM 1529 N N . LEU A 1 199 ? 3.435 3.521 2.921 1.00 85.38 199 LEU A N 1
ATOM 1530 C CA . LEU A 1 199 ? 4.054 2.545 2.032 1.00 85.38 199 LEU A CA 1
ATOM 1531 C C . LEU A 1 199 ? 3.333 2.512 0.693 1.00 85.38 199 LEU A C 1
ATOM 1533 O O . LEU A 1 199 ? 2.133 2.776 0.596 1.00 85.38 199 LEU A O 1
ATOM 1537 N N . GLN A 1 200 ? 4.074 2.152 -0.344 1.00 89.00 200 GLN A N 1
ATOM 1538 C CA . GLN A 1 200 ? 3.478 1.787 -1.614 1.00 89.00 200 GLN A CA 1
ATOM 1539 C C . GLN A 1 200 ? 4.223 0.609 -2.235 1.00 89.00 200 GLN A C 1
ATOM 1541 O O . GLN A 1 200 ? 5.427 0.448 -2.031 1.00 89.00 200 GLN A O 1
ATOM 1546 N N . VAL A 1 201 ? 3.483 -0.222 -2.968 1.00 92.00 201 VAL A N 1
ATOM 1547 C CA . VAL A 1 201 ? 4.038 -1.314 -3.777 1.00 92.00 201 VAL A CA 1
ATOM 1548 C C . VAL A 1 201 ? 3.880 -0.944 -5.242 1.00 92.00 201 VAL A C 1
ATOM 1550 O O . VAL A 1 201 ? 2.835 -0.423 -5.618 1.00 92.00 201 VAL A O 1
ATOM 1553 N N . SER A 1 202 ? 4.880 -1.199 -6.073 1.00 92.69 202 SER A N 1
ATOM 1554 C CA . SER A 1 202 ? 4.770 -1.017 -7.518 1.00 92.69 202 SER A CA 1
ATOM 1555 C C . SER A 1 202 ? 5.274 -2.222 -8.291 1.00 92.69 202 SER A C 1
ATOM 1557 O O . SER A 1 202 ? 6.064 -3.018 -7.783 1.00 92.69 202 SER A O 1
ATOM 1559 N N . TRP A 1 203 ? 4.790 -2.357 -9.523 1.00 93.94 203 TRP A N 1
ATOM 1560 C CA . TRP A 1 203 ? 5.146 -3.455 -10.410 1.00 93.94 203 TRP A CA 1
ATOM 1561 C C . TRP A 1 203 ? 5.668 -2.946 -11.746 1.00 93.94 203 TRP A C 1
ATOM 1563 O O . TRP A 1 203 ? 5.148 -1.990 -12.321 1.00 93.94 203 TRP A O 1
ATOM 1573 N N . SER A 1 204 ? 6.667 -3.641 -12.263 1.00 93.75 204 SER A N 1
ATOM 1574 C CA . SER A 1 204 ? 7.188 -3.472 -13.613 1.00 93.75 204 SER A CA 1
ATOM 1575 C C . SER A 1 204 ? 7.611 -4.813 -14.178 1.00 93.75 204 SER A C 1
ATOM 1577 O O . SER A 1 204 ? 7.485 -5.849 -13.519 1.00 93.75 204 SER A O 1
ATOM 1579 N N . LYS A 1 205 ? 8.103 -4.811 -15.408 1.00 94.06 205 LYS A N 1
ATOM 1580 C CA . LYS A 1 205 ? 8.653 -6.000 -16.039 1.00 94.06 205 LYS A CA 1
ATOM 1581 C C . LYS A 1 205 ? 9.986 -5.707 -16.696 1.00 94.06 205 LYS A C 1
ATOM 1583 O O . LYS A 1 205 ? 10.270 -4.575 -17.075 1.00 94.06 205 LYS A O 1
ATOM 1588 N N . SER A 1 206 ? 10.777 -6.751 -16.849 1.00 93.44 206 SER A N 1
ATOM 1589 C CA . SER A 1 206 ? 11.888 -6.767 -17.785 1.00 93.44 206 SER A CA 1
ATOM 1590 C C . SER A 1 206 ? 12.051 -8.193 -18.272 1.00 93.44 206 SER A C 1
ATOM 1592 O O . SER A 1 206 ? 12.067 -9.113 -17.452 1.00 93.44 206 SER A O 1
ATOM 1594 N N . GLU A 1 207 ? 12.132 -8.372 -19.587 1.00 90.06 207 GLU A N 1
ATOM 1595 C CA . GLU A 1 207 ? 12.206 -9.706 -20.195 1.00 90.06 207 GLU A CA 1
ATOM 1596 C C . GLU A 1 207 ? 10.991 -10.576 -19.789 1.00 90.06 207 GLU A C 1
ATOM 1598 O O . GLU A 1 207 ? 9.843 -10.166 -19.964 1.00 90.06 207 GLU A O 1
ATOM 1603 N N . ASP A 1 208 ? 11.215 -11.774 -19.246 1.00 89.69 208 ASP A N 1
ATOM 1604 C CA . ASP A 1 208 ? 10.181 -12.717 -18.800 1.00 89.69 208 ASP A CA 1
ATOM 1605 C C . ASP A 1 208 ? 9.792 -12.559 -17.314 1.00 89.69 208 ASP A C 1
ATOM 1607 O O . ASP A 1 208 ? 8.993 -13.339 -16.769 1.00 89.69 208 ASP A O 1
ATOM 1611 N N . LYS A 1 209 ? 10.326 -11.526 -16.653 1.00 93.81 209 LYS A N 1
ATOM 1612 C CA . LYS A 1 209 ? 10.208 -11.309 -15.210 1.00 93.81 209 LYS A CA 1
ATOM 1613 C C . LYS A 1 209 ? 9.356 -10.110 -14.847 1.00 93.81 209 LYS A C 1
ATOM 1615 O O . LYS A 1 209 ? 9.462 -9.033 -15.430 1.00 93.81 209 LYS A O 1
ATOM 1620 N N . VAL A 1 210 ? 8.559 -10.293 -13.801 1.00 94.31 210 VAL A N 1
ATOM 1621 C CA . VAL A 1 210 ? 7.832 -9.222 -13.123 1.00 94.31 210 VAL A CA 1
ATOM 1622 C C . VAL A 1 210 ? 8.618 -8.814 -11.891 1.00 94.31 210 VAL A C 1
ATOM 1624 O O . VAL A 1 210 ? 8.923 -9.644 -11.035 1.00 94.31 210 VAL A O 1
ATOM 1627 N N . TYR A 1 211 ? 8.907 -7.525 -11.789 1.00 93.88 211 TYR A N 1
ATOM 1628 C CA . TYR A 1 211 ? 9.586 -6.906 -10.665 1.00 93.88 211 TYR A CA 1
ATOM 1629 C C . TYR A 1 211 ? 8.544 -6.245 -9.772 1.00 93.88 211 TYR A C 1
ATOM 1631 O O . TYR A 1 211 ? 7.808 -5.366 -10.212 1.00 93.88 211 TYR A O 1
ATOM 1639 N N . GLY A 1 212 ? 8.475 -6.675 -8.518 1.00 93.81 212 GLY A N 1
ATOM 1640 C CA . GLY A 1 212 ? 7.770 -5.971 -7.459 1.00 93.81 212 GLY A CA 1
ATOM 1641 C C . GLY A 1 212 ? 8.744 -5.088 -6.686 1.00 93.81 212 GLY A C 1
ATOM 1642 O O . GLY A 1 212 ? 9.866 -5.505 -6.394 1.00 93.81 212 GLY A O 1
ATOM 1643 N N . HIS A 1 213 ? 8.300 -3.893 -6.322 1.00 91.81 213 HIS A N 1
ATOM 1644 C CA . HIS A 1 213 ? 9.048 -2.914 -5.536 1.00 91.81 213 HIS A CA 1
ATOM 1645 C C . HIS A 1 213 ? 8.188 -2.456 -4.365 1.00 91.81 213 HIS A C 1
ATOM 1647 O O . HIS A 1 213 ? 6.990 -2.265 -4.533 1.00 91.81 213 HIS A O 1
ATOM 1653 N N . THR A 1 214 ? 8.771 -2.240 -3.192 1.00 89.94 214 THR A N 1
ATOM 1654 C CA . THR A 1 214 ? 8.086 -1.617 -2.051 1.00 89.94 214 THR A CA 1
ATOM 1655 C C . THR A 1 214 ? 9.001 -0.627 -1.350 1.00 89.94 214 THR A C 1
ATOM 1657 O O . THR A 1 214 ? 10.189 -0.886 -1.162 1.00 89.94 214 THR A O 1
ATOM 1660 N N . TYR A 1 215 ? 8.454 0.523 -0.975 1.00 85.00 215 TYR A N 1
ATOM 1661 C CA . TYR A 1 215 ? 9.218 1.654 -0.446 1.00 85.00 215 TYR A CA 1
ATOM 1662 C C . TYR A 1 215 ? 8.294 2.620 0.295 1.00 85.00 215 TYR A C 1
ATOM 1664 O O . TYR A 1 215 ? 7.063 2.521 0.242 1.00 85.00 215 TYR A O 1
ATOM 1672 N N . LEU A 1 216 ? 8.917 3.554 1.008 1.00 82.25 216 LEU A N 1
ATOM 1673 C CA . LEU A 1 216 ? 8.229 4.665 1.646 1.00 82.25 216 LEU A CA 1
ATOM 1674 C C . LEU A 1 216 ? 7.857 5.707 0.587 1.00 82.25 216 LEU A C 1
ATOM 1676 O O . LEU A 1 216 ? 8.685 6.066 -0.250 1.00 82.25 216 LEU A O 1
ATOM 1680 N N . ILE A 1 217 ? 6.635 6.234 0.639 1.00 78.00 217 ILE A N 1
ATOM 1681 C CA . ILE A 1 217 ? 6.228 7.325 -0.256 1.00 78.00 217 ILE A CA 1
ATOM 1682 C C . ILE A 1 217 ? 7.165 8.528 -0.045 1.00 78.00 217 ILE A C 1
ATOM 1684 O O . ILE A 1 217 ? 7.286 9.019 1.076 1.00 78.00 217 ILE A O 1
ATOM 1688 N N . GLY A 1 218 ? 7.809 8.994 -1.122 1.00 70.75 218 GLY A N 1
ATOM 1689 C CA . GLY A 1 218 ? 8.719 10.149 -1.111 1.00 70.75 218 GLY A CA 1
ATOM 1690 C C . GLY A 1 218 ? 10.208 9.828 -0.933 1.00 70.75 218 GLY A C 1
ATOM 1691 O O . GLY A 1 218 ? 11.019 10.750 -0.929 1.00 70.75 218 GLY A O 1
ATOM 1692 N N . GLU A 1 219 ? 10.587 8.557 -0.803 1.00 71.62 219 GLU A N 1
ATOM 1693 C CA . GLU A 1 219 ? 11.983 8.106 -0.683 1.00 71.62 219 GLU A CA 1
ATOM 1694 C C . GLU A 1 219 ? 12.547 7.666 -2.066 1.00 71.62 219 GLU A C 1
ATOM 1696 O O . GLU A 1 219 ? 11.769 7.274 -2.933 1.00 71.62 219 GLU A O 1
ATOM 1701 N N . ASP A 1 220 ? 13.853 7.800 -2.346 1.00 67.38 220 ASP A N 1
ATOM 1702 C CA . ASP A 1 220 ? 14.458 7.429 -3.643 1.00 67.38 220 ASP A CA 1
ATOM 1703 C C . ASP A 1 220 ? 15.030 5.994 -3.694 1.00 67.38 220 ASP A C 1
ATOM 1705 O O . ASP A 1 220 ? 15.556 5.458 -2.735 1.00 67.38 220 ASP A O 1
ATOM 1709 N N . GLN A 1 221 ? 15.042 5.416 -4.898 1.00 55.16 221 GLN A N 1
ATOM 1710 C CA . GLN A 1 221 ? 15.481 4.088 -5.368 1.00 55.16 221 GLN A CA 1
ATOM 1711 C C . GLN A 1 221 ? 16.563 3.278 -4.628 1.00 55.16 221 GLN A C 1
ATOM 1713 O O . GLN A 1 221 ? 16.670 2.079 -4.878 1.00 55.16 221 GLN A O 1
ATOM 1718 N N . HIS A 1 222 ? 17.388 3.865 -3.769 1.00 55.78 222 HIS A N 1
ATOM 1719 C CA . HIS A 1 222 ? 18.445 3.136 -3.077 1.00 55.78 222 HIS A CA 1
ATOM 1720 C C . HIS A 1 222 ? 17.932 2.348 -1.868 1.00 55.78 222 HIS A C 1
ATOM 1722 O O . HIS A 1 222 ? 18.696 1.571 -1.297 1.00 55.78 222 HIS A O 1
ATOM 1728 N N . GLN A 1 223 ? 16.675 2.549 -1.453 1.00 65.38 223 GLN A N 1
ATOM 1729 C CA . GLN A 1 223 ? 16.220 2.099 -0.134 1.00 65.38 223 GLN A CA 1
ATOM 1730 C C . GLN A 1 223 ? 14.797 1.520 -0.135 1.00 65.38 223 GLN A C 1
ATOM 1732 O O . GLN A 1 223 ? 14.194 1.296 0.905 1.00 65.38 223 GLN A O 1
ATOM 1737 N N . GLY A 1 224 ? 14.256 1.193 -1.306 1.00 71.56 224 GLY A N 1
ATOM 1738 C CA . GLY A 1 224 ? 13.152 0.239 -1.405 1.00 71.56 224 GLY A CA 1
ATOM 1739 C C . GLY A 1 224 ? 13.648 -1.207 -1.357 1.00 71.56 224 GLY A C 1
ATOM 1740 O O . GLY A 1 224 ? 14.822 -1.497 -1.586 1.00 71.56 224 GLY A O 1
ATOM 1741 N N . LEU A 1 225 ? 12.738 -2.151 -1.124 1.00 86.38 225 LEU A N 1
ATOM 1742 C CA . LEU A 1 225 ? 12.990 -3.553 -1.448 1.00 86.38 225 LEU A CA 1
ATOM 1743 C C . LEU A 1 225 ? 12.414 -3.860 -2.815 1.00 86.38 225 LEU A C 1
ATOM 1745 O O . LEU A 1 225 ? 11.279 -3.494 -3.105 1.00 86.38 225 LEU A O 1
ATOM 1749 N N . TRP A 1 226 ? 13.163 -4.609 -3.613 1.00 89.44 226 TRP A N 1
ATOM 1750 C CA . TRP A 1 226 ? 12.668 -5.137 -4.871 1.00 89.44 226 TRP A CA 1
ATOM 1751 C C . TRP A 1 226 ? 12.958 -6.626 -5.002 1.00 89.44 226 TRP A C 1
ATOM 1753 O O . TRP A 1 226 ? 13.932 -7.163 -4.447 1.00 89.44 226 TRP A O 1
ATOM 1763 N N . GLN A 1 227 ? 12.073 -7.301 -5.723 1.00 92.00 227 GLN A N 1
ATOM 1764 C CA . GLN A 1 227 ? 12.113 -8.728 -6.001 1.00 92.00 227 GLN A CA 1
ATOM 1765 C C . GLN A 1 227 ? 11.547 -9.001 -7.382 1.00 92.00 227 GLN A C 1
ATOM 1767 O O . GLN A 1 227 ? 10.547 -8.404 -7.762 1.00 92.00 227 GLN A O 1
ATOM 1772 N N . ASP A 1 228 ? 12.154 -9.934 -8.100 1.00 91.50 228 ASP A N 1
ATOM 1773 C CA . ASP A 1 228 ? 11.631 -10.453 -9.351 1.00 91.50 228 ASP A CA 1
ATOM 1774 C C . ASP A 1 228 ? 11.013 -11.840 -9.164 1.00 91.50 228 ASP A C 1
ATOM 1776 O O . ASP A 1 228 ? 11.411 -12.627 -8.302 1.00 91.50 228 ASP A O 1
ATOM 1780 N N . LYS A 1 229 ? 10.016 -12.134 -9.991 1.00 91.81 229 LYS A N 1
ATOM 1781 C CA . LYS A 1 229 ? 9.491 -13.479 -10.211 1.00 91.81 229 LYS A CA 1
ATOM 1782 C C . LYS A 1 229 ? 9.367 -13.691 -11.711 1.00 91.81 229 LYS A C 1
ATOM 1784 O O . LYS A 1 229 ? 8.975 -12.772 -12.430 1.00 91.81 229 LYS A O 1
ATOM 1789 N N . ALA A 1 230 ? 9.678 -14.898 -12.176 1.00 84.69 230 ALA A N 1
ATOM 1790 C CA . ALA A 1 230 ? 9.221 -15.318 -13.496 1.00 84.69 230 ALA A CA 1
ATOM 1791 C C . ALA A 1 230 ? 7.688 -15.241 -13.521 1.00 84.69 230 ALA A C 1
ATOM 1793 O O . ALA A 1 230 ? 7.055 -15.505 -12.494 1.00 84.69 230 ALA A O 1
ATOM 1794 N N . GLY A 1 231 ? 7.116 -14.847 -14.657 1.00 79.38 231 GLY A N 1
ATOM 1795 C CA . GLY A 1 231 ? 5.660 -14.795 -14.788 1.00 79.38 231 GLY A CA 1
ATOM 1796 C C . GLY A 1 231 ? 5.104 -13.604 -15.552 1.00 79.38 231 GLY A C 1
ATOM 1797 O O . GLY A 1 231 ? 3.943 -13.272 -15.359 1.00 79.38 231 GLY A O 1
ATOM 1798 N N . VAL A 1 232 ? 5.867 -12.955 -16.443 1.00 78.00 232 VAL A N 1
ATOM 1799 C CA . VAL A 1 232 ? 5.274 -11.956 -17.368 1.00 78.00 232 VAL A CA 1
ATOM 1800 C C . VAL A 1 232 ? 4.187 -12.581 -18.252 1.00 78.00 232 VAL A C 1
ATOM 1802 O O . VAL A 1 232 ? 3.237 -11.904 -18.634 1.00 78.00 232 VAL A O 1
ATOM 1805 N N . ASN A 1 233 ? 4.296 -13.885 -18.522 1.00 76.75 233 ASN A N 1
ATOM 1806 C CA . ASN A 1 233 ? 3.290 -14.664 -19.246 1.00 76.75 233 ASN A CA 1
ATOM 1807 C C . ASN A 1 233 ? 2.198 -15.249 -18.334 1.00 76.75 233 ASN A C 1
ATOM 1809 O O . ASN A 1 233 ? 1.261 -15.873 -18.833 1.00 76.75 233 ASN A O 1
ATOM 1813 N N . ASP A 1 234 ? 2.310 -15.081 -17.014 1.00 81.38 234 ASP A N 1
ATOM 1814 C CA . ASP A 1 234 ? 1.269 -15.506 -16.087 1.00 81.38 234 ASP A CA 1
ATOM 1815 C C . ASP A 1 234 ? 0.126 -14.485 -16.074 1.00 81.38 234 ASP A C 1
ATOM 1817 O O . ASP A 1 234 ? 0.292 -13.296 -16.346 1.00 81.38 234 ASP A O 1
ATOM 1821 N N . ASN A 1 235 ? -1.065 -14.938 -15.683 1.00 84.38 235 ASN A N 1
ATOM 1822 C CA . ASN A 1 235 ? -2.214 -14.041 -15.540 1.00 84.38 235 ASN A CA 1
ATOM 1823 C C . ASN A 1 235 ? -2.070 -13.098 -14.335 1.00 84.38 235 ASN A C 1
ATOM 1825 O O . ASN A 1 235 ? -2.699 -12.040 -14.297 1.00 84.38 235 ASN A O 1
ATOM 1829 N N . ASN A 1 236 ? -1.297 -13.491 -13.319 1.00 92.50 236 ASN A N 1
ATOM 1830 C CA . ASN A 1 236 ? -1.004 -12.663 -12.157 1.00 92.50 236 ASN A CA 1
ATOM 1831 C C . ASN A 1 236 ? 0.331 -13.039 -11.508 1.00 92.50 236 ASN A C 1
ATOM 1833 O O . ASN A 1 236 ? 0.749 -14.191 -11.562 1.00 92.50 236 ASN A O 1
ATOM 1837 N N . VAL A 1 237 ? 0.938 -12.067 -10.829 1.00 94.50 237 VAL A N 1
ATOM 1838 C CA . VAL A 1 237 ? 2.119 -12.260 -9.981 1.00 94.50 237 VAL A CA 1
ATOM 1839 C C . VAL A 1 237 ? 1.852 -11.654 -8.608 1.00 94.50 237 VAL A C 1
ATOM 1841 O O . VAL A 1 237 ? 1.254 -10.585 -8.483 1.00 94.50 237 VAL A O 1
ATOM 1844 N N . ILE A 1 238 ? 2.288 -12.356 -7.562 1.00 95.44 238 ILE A N 1
ATOM 1845 C CA . ILE A 1 238 ? 2.006 -12.019 -6.165 1.00 95.44 238 ILE A CA 1
ATOM 1846 C C . ILE A 1 238 ? 3.303 -11.991 -5.361 1.00 95.44 238 ILE A C 1
ATOM 1848 O O . ILE A 1 238 ? 4.124 -12.903 -5.471 1.00 95.44 238 ILE A O 1
ATOM 1852 N N . PHE A 1 239 ? 3.450 -10.995 -4.492 1.00 95.62 239 PHE A N 1
ATOM 1853 C CA . PHE A 1 239 ? 4.541 -10.864 -3.533 1.00 95.62 239 PHE A CA 1
ATOM 1854 C C . PHE A 1 239 ? 3.996 -10.845 -2.106 1.00 95.62 239 PHE A C 1
ATOM 1856 O O . PHE A 1 239 ? 2.956 -10.243 -1.834 1.00 95.62 239 PHE A O 1
ATOM 1863 N N . ASP A 1 240 ? 4.706 -11.508 -1.196 1.00 95.81 240 ASP A N 1
ATOM 1864 C CA . ASP A 1 240 ? 4.369 -11.479 0.224 1.00 95.81 240 ASP A CA 1
ATOM 1865 C C . ASP A 1 240 ? 4.911 -10.187 0.851 1.00 95.81 240 ASP A C 1
ATOM 1867 O O . ASP A 1 240 ? 6.085 -9.847 0.664 1.00 95.81 240 ASP A O 1
ATOM 1871 N N . LEU A 1 241 ? 4.066 -9.483 1.604 1.00 93.19 241 LEU A N 1
ATOM 1872 C CA . LEU A 1 241 ? 4.445 -8.312 2.383 1.00 93.19 241 LEU A CA 1
ATOM 1873 C C . LEU A 1 241 ? 4.127 -8.546 3.860 1.00 93.19 241 LEU A C 1
ATOM 1875 O O . LEU A 1 241 ? 3.039 -8.984 4.237 1.00 93.19 241 LEU A O 1
ATOM 1879 N N . GLU A 1 242 ? 5.087 -8.215 4.709 1.00 90.44 242 GLU A N 1
ATOM 1880 C CA . GLU A 1 242 ? 4.913 -8.191 6.151 1.00 90.44 242 GLU A CA 1
ATOM 1881 C C . GLU A 1 242 ? 5.389 -6.848 6.692 1.00 90.44 242 GLU A C 1
ATOM 1883 O O . GLU A 1 242 ? 6.543 -6.467 6.530 1.00 90.44 242 GLU A O 1
ATOM 1888 N N . ILE A 1 243 ? 4.500 -6.117 7.350 1.00 85.19 243 ILE A N 1
ATOM 1889 C CA . ILE A 1 243 ? 4.852 -4.889 8.055 1.00 85.19 243 ILE A CA 1
ATOM 1890 C C . ILE A 1 243 ? 5.182 -5.284 9.481 1.00 85.19 243 ILE A C 1
ATOM 1892 O O . ILE A 1 243 ? 4.339 -5.878 10.144 1.00 85.19 243 ILE A O 1
ATOM 1896 N N . SER A 1 244 ? 6.391 -4.981 9.948 1.00 76.81 244 SER A N 1
ATOM 1897 C CA . SER A 1 244 ? 6.868 -5.398 11.265 1.00 76.81 244 SER A CA 1
ATOM 1898 C C . SER A 1 244 ? 7.424 -4.213 12.035 1.00 76.81 244 SER A C 1
ATOM 1900 O O . SER A 1 244 ? 8.323 -3.534 11.540 1.00 76.81 244 SER A O 1
ATOM 1902 N N . THR A 1 245 ? 6.995 -4.022 13.284 1.00 64.12 245 THR A N 1
ATOM 1903 C CA . THR A 1 245 ? 7.496 -2.943 14.162 1.00 64.12 245 THR A CA 1
ATOM 1904 C C . THR A 1 245 ? 7.284 -1.532 13.584 1.00 64.12 245 THR A C 1
ATOM 1906 O O . THR A 1 245 ? 6.759 -1.357 12.490 1.00 64.12 245 THR A O 1
ATOM 1909 N N . SER A 1 246 ? 7.675 -0.495 14.324 1.00 61.81 246 SER A N 1
ATOM 1910 C CA . SER A 1 246 ? 7.427 0.907 13.969 1.00 61.81 246 SER A CA 1
ATOM 1911 C C . SER A 1 246 ? 8.245 1.443 12.794 1.00 61.81 246 SER A C 1
ATOM 1913 O O . SER A 1 246 ? 8.101 2.603 12.436 1.00 61.81 246 SER A O 1
ATOM 1915 N N . SER A 1 247 ? 9.147 0.649 12.212 1.00 67.88 247 SER A N 1
ATOM 1916 C CA . SER A 1 247 ? 10.093 1.167 11.218 1.00 67.88 247 SER A CA 1
ATOM 1917 C C . SER A 1 247 ? 10.552 0.172 10.158 1.00 67.88 247 SER A C 1
ATOM 1919 O O . SER A 1 247 ? 11.505 0.463 9.440 1.00 67.88 247 SER A O 1
ATOM 1921 N N . GLY A 1 248 ? 9.917 -0.996 10.026 1.00 80.56 248 GLY A N 1
ATOM 1922 C CA . GLY A 1 248 ? 10.381 -1.999 9.072 1.00 80.56 248 GLY A CA 1
ATOM 1923 C C . GLY A 1 248 ? 9.283 -2.725 8.318 1.00 80.56 248 GLY A C 1
ATOM 1924 O O . GLY A 1 248 ? 8.183 -2.955 8.814 1.00 80.56 248 GLY A O 1
ATOM 1925 N N . PHE A 1 249 ? 9.626 -3.153 7.113 1.00 86.88 249 PHE A N 1
ATOM 1926 C CA . PHE A 1 249 ? 8.804 -4.053 6.321 1.00 86.88 249 PHE A CA 1
ATOM 1927 C C . PHE A 1 249 ? 9.667 -5.162 5.732 1.00 86.88 249 PHE A C 1
ATOM 1929 O O . PHE A 1 249 ? 10.884 -5.029 5.579 1.00 86.88 249 PHE A O 1
ATOM 1936 N N . ILE A 1 250 ? 9.024 -6.282 5.445 1.00 90.06 250 ILE A N 1
ATOM 1937 C CA . ILE A 1 250 ? 9.600 -7.457 4.822 1.00 90.06 250 ILE A CA 1
ATOM 1938 C C . ILE A 1 250 ? 8.870 -7.667 3.501 1.00 90.06 250 ILE A C 1
ATOM 1940 O O . ILE A 1 250 ? 7.643 -7.717 3.474 1.00 90.06 250 ILE A O 1
ATOM 1944 N N . PHE A 1 251 ? 9.621 -7.810 2.415 1.00 92.19 251 PHE A N 1
ATOM 1945 C CA . PHE A 1 251 ? 9.101 -8.047 1.076 1.00 92.19 251 PHE A CA 1
ATOM 1946 C C . PHE A 1 251 ? 9.708 -9.316 0.499 1.00 92.19 251 PHE A C 1
ATOM 1948 O O . PHE A 1 251 ? 10.914 -9.381 0.248 1.00 92.19 251 PHE A O 1
ATOM 1955 N N . ASN A 1 252 ? 8.869 -10.342 0.342 1.00 92.44 252 ASN A N 1
ATOM 1956 C CA . ASN A 1 252 ? 9.251 -11.672 -0.136 1.00 92.44 252 ASN A CA 1
ATOM 1957 C C . ASN A 1 252 ? 10.503 -12.221 0.598 1.00 92.44 252 ASN A C 1
ATOM 1959 O O . ASN A 1 252 ? 11.412 -12.781 -0.011 1.00 92.44 252 ASN A O 1
ATOM 1963 N N . GLY A 1 253 ? 10.582 -11.994 1.914 1.00 90.00 253 GLY A N 1
ATOM 1964 C CA . GLY A 1 253 ? 11.685 -12.435 2.777 1.00 90.00 253 GLY A CA 1
ATOM 1965 C C . GLY A 1 253 ? 12.854 -11.453 2.940 1.00 90.00 253 GLY A C 1
ATOM 1966 O O . GLY A 1 253 ? 13.641 -11.620 3.870 1.00 90.00 253 GLY A O 1
ATOM 1967 N N . LYS A 1 254 ? 12.968 -10.401 2.117 1.00 90.38 254 LYS A N 1
ATOM 1968 C CA . LYS A 1 254 ? 13.954 -9.325 2.338 1.00 90.38 254 LYS A CA 1
ATOM 1969 C C . LYS A 1 254 ? 13.424 -8.313 3.340 1.00 90.38 254 LYS A C 1
ATOM 1971 O O . LYS A 1 254 ? 12.232 -8.057 3.333 1.00 90.38 254 LYS A O 1
ATOM 1976 N N . ARG A 1 255 ? 14.281 -7.717 4.171 1.00 89.75 255 ARG A N 1
ATOM 1977 C CA . ARG A 1 255 ? 13.885 -6.766 5.223 1.00 89.75 255 ARG A CA 1
ATOM 1978 C C . ARG A 1 255 ? 14.440 -5.374 4.951 1.00 89.75 255 ARG A C 1
ATOM 1980 O O . ARG A 1 255 ? 15.597 -5.255 4.570 1.00 89.75 255 ARG A O 1
ATOM 1987 N N . PHE A 1 256 ? 13.626 -4.365 5.231 1.00 86.25 256 PHE A N 1
ATOM 1988 C CA . PHE A 1 256 ? 13.989 -2.955 5.238 1.00 86.25 256 PHE A CA 1
ATOM 1989 C C . PHE A 1 256 ? 13.777 -2.374 6.630 1.00 86.25 256 PHE A C 1
ATOM 1991 O O . PHE A 1 256 ? 12.778 -2.696 7.285 1.00 86.25 256 PHE A O 1
ATOM 1998 N N . ASN A 1 257 ? 14.694 -1.522 7.086 1.00 84.88 257 ASN A N 1
ATOM 1999 C CA . ASN A 1 257 ? 14.523 -0.752 8.314 1.00 84.88 257 ASN A CA 1
ATOM 2000 C C . ASN A 1 257 ? 14.704 0.742 8.048 1.00 84.88 257 ASN A C 1
ATOM 2002 O O . ASN A 1 257 ? 15.808 1.280 8.094 1.00 84.88 257 ASN A O 1
ATOM 2006 N N . ALA A 1 258 ? 13.586 1.433 7.898 1.00 78.56 258 ALA A N 1
ATOM 2007 C CA . ALA A 1 258 ? 13.510 2.854 7.624 1.00 78.56 258 ALA A CA 1
ATOM 2008 C C . ALA A 1 258 ? 14.204 3.740 8.673 1.00 78.56 258 ALA A C 1
ATOM 2010 O O . ALA A 1 258 ? 14.777 4.761 8.314 1.00 78.56 258 ALA A O 1
ATOM 2011 N N . SER A 1 259 ? 14.235 3.360 9.957 1.00 76.56 259 SER A N 1
ATOM 2012 C CA . SER A 1 259 ? 14.940 4.165 10.976 1.00 76.56 259 SER A CA 1
ATOM 2013 C C . SER A 1 259 ? 16.453 4.240 10.720 1.00 76.56 259 SER A C 1
ATOM 2015 O O . SER A 1 259 ? 17.123 5.224 11.055 1.00 76.56 259 SER A O 1
ATOM 2017 N N . LYS A 1 260 ? 17.009 3.198 10.099 1.00 77.94 260 LYS A N 1
ATOM 2018 C CA . LYS A 1 260 ? 18.430 3.106 9.766 1.00 77.94 260 LYS A CA 1
ATOM 2019 C C . LYS A 1 260 ? 18.684 3.569 8.348 1.00 77.94 260 LYS A C 1
ATOM 2021 O O . LYS A 1 260 ? 19.589 4.374 8.134 1.00 77.94 260 LYS A O 1
ATOM 2026 N N . GLU A 1 261 ? 17.868 3.072 7.437 1.00 79.25 261 GLU A N 1
ATOM 2027 C CA . GLU A 1 261 ? 18.123 3.129 6.014 1.00 79.25 261 GLU A CA 1
ATOM 2028 C C . GLU A 1 261 ? 17.594 4.441 5.433 1.00 79.25 261 GLU A C 1
ATOM 2030 O O . GLU A 1 261 ? 18.419 5.139 4.866 1.00 79.25 261 GLU A O 1
ATOM 2035 N N . ALA A 1 262 ? 16.351 4.872 5.720 1.00 77.50 262 ALA A N 1
ATOM 2036 C CA . ALA A 1 262 ? 15.700 6.020 5.062 1.00 77.50 262 ALA A CA 1
ATOM 2037 C C . ALA A 1 262 ? 16.549 7.310 5.025 1.00 77.50 262 ALA A C 1
ATOM 2039 O O . ALA A 1 262 ? 17.033 7.789 6.062 1.00 77.50 262 ALA A O 1
ATOM 2040 N N . VAL A 1 263 ? 16.661 7.895 3.826 1.00 73.69 263 VAL A N 1
ATOM 2041 C CA . VAL A 1 263 ? 17.448 9.110 3.547 1.00 73.69 263 VAL A CA 1
ATOM 2042 C C . VAL A 1 263 ? 16.566 10.339 3.358 1.00 73.69 263 VAL A C 1
ATOM 2044 O O . VAL A 1 263 ? 16.765 11.330 4.060 1.00 73.69 263 VAL A O 1
ATOM 2047 N N . CYS A 1 264 ? 15.575 10.283 2.461 1.00 70.31 264 CYS A N 1
ATOM 2048 C CA . CYS A 1 264 ? 14.755 11.447 2.075 1.00 70.31 264 CYS A CA 1
ATOM 2049 C C . CYS A 1 264 ? 13.480 11.640 2.911 1.00 70.31 264 CYS A C 1
ATOM 2051 O O . CYS A 1 264 ? 12.564 12.372 2.534 1.00 70.31 264 CYS A O 1
ATOM 2053 N N . VAL A 1 265 ? 13.428 10.993 4.070 1.00 69.38 265 VAL A N 1
ATOM 2054 C CA . VAL A 1 265 ? 12.331 11.085 5.032 1.00 69.38 265 VAL A CA 1
ATOM 2055 C C . VAL A 1 265 ? 12.935 11.393 6.403 1.00 69.38 265 VAL A C 1
ATOM 2057 O O . VAL A 1 265 ? 13.915 10.747 6.792 1.00 69.38 265 VAL A O 1
ATOM 2060 N N . PRO A 1 266 ? 12.384 12.337 7.186 1.00 64.25 266 PRO A N 1
ATOM 2061 C CA . PRO A 1 266 ? 12.874 12.599 8.527 1.00 64.25 266 PRO A CA 1
ATOM 2062 C C . PRO A 1 266 ? 12.715 11.371 9.435 1.00 64.25 266 PRO A C 1
ATOM 2064 O O . PRO A 1 266 ? 11.616 10.928 9.744 1.00 64.25 266 PRO A O 1
ATOM 2067 N N . LYS A 1 267 ? 13.839 10.870 9.958 1.00 66.19 267 LYS A N 1
ATOM 2068 C CA . LYS A 1 267 ? 13.884 9.717 10.883 1.00 66.19 267 LYS A CA 1
ATOM 2069 C C . LYS A 1 267 ? 13.144 9.933 12.208 1.00 66.19 267 LYS A C 1
ATOM 2071 O O . LYS A 1 267 ? 12.872 8.972 12.918 1.00 66.19 267 LYS A O 1
ATOM 2076 N N . LYS A 1 268 ? 12.921 11.200 12.575 1.00 57.69 268 LYS A N 1
ATOM 2077 C CA . LYS A 1 268 ? 12.214 11.610 13.797 1.00 57.69 268 LYS A CA 1
ATOM 2078 C C . LYS A 1 268 ? 10.697 11.458 13.669 1.00 57.69 268 LYS A C 1
ATOM 2080 O O . LYS A 1 268 ? 10.025 11.412 14.696 1.00 57.69 268 LYS A O 1
ATOM 2085 N N . ASP A 1 269 ? 10.182 11.412 12.443 1.00 58.69 269 ASP A N 1
ATOM 2086 C CA . ASP A 1 269 ? 8.750 11.374 12.205 1.00 58.69 269 ASP A CA 1
ATOM 2087 C C . ASP A 1 269 ? 8.272 9.918 12.182 1.00 58.69 269 ASP A C 1
ATOM 2089 O O . ASP A 1 269 ? 8.984 9.031 11.694 1.00 58.69 269 ASP A O 1
ATOM 2093 N N . PRO A 1 270 ? 7.088 9.633 12.747 1.00 55.44 270 PRO A N 1
ATOM 2094 C CA . PRO A 1 270 ? 6.601 8.272 12.834 1.00 55.44 270 PRO A CA 1
ATOM 2095 C C . PRO A 1 270 ? 6.287 7.749 11.432 1.00 55.44 270 PRO A C 1
ATOM 2097 O O . PRO A 1 270 ? 5.433 8.282 10.721 1.00 55.44 270 PRO A O 1
ATOM 2100 N N . ILE A 1 271 ? 6.942 6.653 11.057 1.00 63.78 271 ILE A N 1
ATOM 2101 C CA . ILE A 1 271 ? 6.372 5.738 10.070 1.00 63.78 271 ILE A CA 1
ATOM 2102 C C . ILE A 1 271 ? 5.108 5.189 10.708 1.00 63.78 271 ILE A C 1
ATOM 2104 O O . ILE A 1 271 ? 5.099 4.855 11.897 1.00 63.78 271 ILE A O 1
ATOM 2108 N N . VAL A 1 272 ? 4.032 5.131 9.934 1.00 63.66 272 VAL A N 1
ATOM 2109 C CA . VAL A 1 272 ? 2.754 4.634 10.436 1.00 63.66 272 VAL A CA 1
ATOM 2110 C C . VAL A 1 272 ? 2.960 3.231 11.018 1.00 63.66 272 VAL A C 1
ATOM 2112 O O . VAL A 1 272 ? 3.340 2.297 10.308 1.00 63.66 272 VAL A O 1
ATOM 2115 N N . GLU A 1 273 ? 2.761 3.086 12.330 1.00 65.31 273 GLU A N 1
ATOM 2116 C CA . GLU A 1 273 ? 2.975 1.818 13.027 1.00 65.31 273 GLU A CA 1
ATOM 2117 C C . GLU A 1 273 ? 1.816 0.856 12.746 1.00 65.31 273 GLU A C 1
ATOM 2119 O O . GLU A 1 273 ? 0.653 1.260 12.858 1.00 65.31 273 GLU A O 1
ATOM 2124 N N . PRO A 1 274 ? 2.087 -0.417 12.408 1.00 67.94 274 PRO A N 1
ATOM 2125 C CA . PRO A 1 274 ? 1.027 -1.399 12.228 1.00 67.94 274 PRO A CA 1
ATOM 2126 C C . PRO A 1 274 ? 0.322 -1.635 13.564 1.00 67.94 274 PRO A C 1
ATOM 2128 O O . PRO A 1 274 ? 0.912 -2.190 14.491 1.00 67.94 274 PRO A O 1
ATOM 2131 N N . LYS A 1 275 ? -0.941 -1.207 13.679 1.00 73.31 275 LYS A N 1
ATOM 2132 C CA . LYS A 1 275 ? -1.735 -1.363 14.907 1.00 73.31 275 LYS A CA 1
ATOM 2133 C C . LYS A 1 275 ? -3.114 -1.930 14.615 1.00 73.31 275 LYS A C 1
ATOM 2135 O O . LYS A 1 275 ? -3.933 -1.304 13.954 1.00 73.31 275 LYS A O 1
ATOM 2140 N N . ALA A 1 276 ? -3.408 -3.097 15.162 1.00 80.81 276 ALA A N 1
ATOM 2141 C CA . ALA A 1 276 ? -4.790 -3.527 15.292 1.00 80.81 276 ALA A CA 1
ATOM 2142 C C . ALA A 1 276 ? -5.303 -3.066 16.661 1.00 80.81 276 ALA A C 1
ATOM 2144 O O . ALA A 1 276 ? -4.602 -3.208 17.665 1.00 80.81 276 ALA A O 1
ATOM 2145 N N . TRP A 1 277 ? -6.499 -2.492 16.716 1.00 82.31 277 TRP A N 1
ATOM 2146 C CA . TRP A 1 277 ? -7.076 -2.018 17.970 1.00 82.31 277 TRP A CA 1
ATOM 2147 C C . TRP A 1 277 ? -7.853 -3.123 18.665 1.00 82.31 277 TRP A C 1
ATOM 2149 O O . TRP A 1 277 ? -8.600 -3.868 18.031 1.00 82.31 277 TRP A O 1
ATOM 2159 N N . THR A 1 278 ? -7.694 -3.219 19.982 1.00 85.31 278 THR A N 1
ATOM 2160 C CA . THR A 1 278 ? -8.519 -4.104 20.809 1.00 85.31 278 THR A CA 1
ATOM 2161 C C . THR A 1 278 ? -9.958 -3.606 20.804 1.00 85.31 278 THR A C 1
ATOM 2163 O O . THR A 1 278 ? -10.206 -2.426 21.063 1.00 85.31 278 THR A O 1
ATOM 2166 N N . ILE A 1 279 ? -10.900 -4.502 20.518 1.00 86.06 279 ILE A N 1
ATOM 2167 C CA . ILE A 1 279 ? -12.327 -4.184 20.522 1.00 86.06 279 ILE A CA 1
ATOM 2168 C C . ILE A 1 279 ? -12.845 -4.287 21.958 1.00 86.06 279 ILE A C 1
ATOM 2170 O O . ILE A 1 279 ? -12.601 -5.275 22.648 1.00 86.06 279 ILE A O 1
ATOM 2174 N N . LYS A 1 280 ? -13.547 -3.252 22.422 1.00 84.25 280 LYS A N 1
ATOM 2175 C CA . LYS A 1 280 ? -14.047 -3.163 23.803 1.00 84.25 280 LYS A CA 1
ATOM 2176 C C . LYS A 1 280 ? -15.191 -4.146 24.093 1.00 84.25 280 LYS A C 1
ATOM 2178 O O . LYS A 1 280 ? -15.371 -4.567 25.238 1.00 84.25 280 LYS A O 1
ATOM 2183 N N . ASP A 1 281 ? -15.957 -4.510 23.068 1.00 73.12 281 ASP A N 1
ATOM 2184 C CA . ASP A 1 281 ? -17.199 -5.269 23.204 1.00 73.12 281 ASP A CA 1
ATOM 2185 C C . ASP A 1 281 ? -16.991 -6.747 23.553 1.00 73.12 281 ASP A C 1
ATOM 2187 O O . ASP A 1 281 ? -16.120 -7.440 23.023 1.00 73.12 281 ASP A O 1
ATOM 2191 N N . GLY A 1 282 ? -17.865 -7.258 24.429 1.00 63.97 282 GLY A N 1
ATOM 2192 C CA . GLY A 1 282 ? -17.832 -8.632 24.936 1.00 63.97 282 GLY A CA 1
ATOM 2193 C C . GLY A 1 282 ? -17.888 -9.716 23.855 1.00 63.97 282 GLY A C 1
ATOM 2194 O O . GLY A 1 282 ? -17.258 -10.761 23.997 1.00 63.97 282 GLY A O 1
ATOM 2195 N N . GLU A 1 283 ? -18.607 -9.448 22.766 1.00 77.06 283 GLU A N 1
ATOM 2196 C CA . GLU A 1 283 ? -18.821 -10.379 21.651 1.00 77.06 283 GLU A CA 1
ATOM 2197 C C . GLU A 1 283 ? -17.560 -10.596 20.794 1.00 77.06 283 GLU A C 1
ATOM 2199 O O . GLU A 1 283 ? -17.438 -11.581 20.061 1.00 77.06 283 GLU A O 1
ATOM 2204 N N . HIS A 1 284 ? -16.597 -9.676 20.865 1.00 77.81 284 HIS A N 1
ATOM 2205 C CA . HIS A 1 284 ? -15.397 -9.675 20.029 1.00 77.81 284 HIS A CA 1
ATOM 2206 C C . HIS A 1 284 ? -14.112 -9.591 20.856 1.00 77.81 284 HIS A C 1
ATOM 2208 O O . HIS A 1 284 ? -13.089 -9.147 20.347 1.00 77.81 284 HIS A O 1
ATOM 2214 N N . ARG A 1 285 ? -14.149 -10.065 22.110 1.00 70.38 285 ARG A N 1
ATOM 2215 C CA . ARG A 1 285 ? -13.024 -10.004 23.063 1.00 70.38 285 ARG A CA 1
ATOM 2216 C C . ARG A 1 285 ? -11.707 -10.595 22.552 1.00 70.38 285 ARG A C 1
ATOM 2218 O O . ARG A 1 285 ? -10.656 -10.105 22.942 1.00 70.38 285 ARG A O 1
ATOM 2225 N N . ASP A 1 286 ? -11.764 -11.583 21.659 1.00 75.88 286 ASP A N 1
ATOM 2226 C CA . ASP A 1 286 ? -10.578 -12.225 21.064 1.00 75.88 286 ASP A CA 1
ATOM 2227 C C . ASP A 1 286 ? -10.250 -11.704 19.654 1.00 75.88 286 ASP A C 1
ATOM 2229 O O . ASP A 1 286 ? -9.490 -12.321 18.904 1.00 75.88 286 ASP A O 1
ATOM 2233 N N . LYS A 1 287 ? -10.877 -10.599 19.239 1.00 83.38 287 LYS A N 1
ATOM 2234 C CA . LYS A 1 287 ? -10.683 -9.999 17.922 1.00 83.38 287 LYS A CA 1
ATOM 2235 C C . LYS A 1 287 ? -10.100 -8.602 18.045 1.00 83.38 287 LYS A C 1
ATOM 2237 O O . LYS A 1 287 ? -10.387 -7.853 18.977 1.00 83.38 287 LYS A O 1
ATOM 2242 N N . HIS A 1 288 ? -9.331 -8.235 17.032 1.00 85.38 288 HIS A N 1
ATOM 2243 C CA . HIS A 1 288 ? -8.819 -6.888 16.862 1.00 85.38 288 HIS A CA 1
ATOM 2244 C C . HIS A 1 288 ? -9.317 -6.294 15.551 1.00 85.38 288 HIS A C 1
ATOM 2246 O O . HIS A 1 288 ? -9.558 -7.009 14.577 1.00 85.38 288 HIS A O 1
ATOM 2252 N N . LEU A 1 289 ? -9.456 -4.974 15.539 1.00 85.44 289 LEU A N 1
ATOM 2253 C CA . LEU A 1 289 ? -9.828 -4.205 14.366 1.00 85.44 289 LEU A CA 1
ATOM 2254 C C . LEU A 1 289 ? -8.565 -3.676 13.682 1.00 85.44 289 LEU A C 1
ATOM 2256 O O . LEU A 1 289 ? -7.852 -2.848 14.247 1.00 85.44 289 LEU A O 1
ATOM 2260 N N . LEU A 1 290 ? -8.311 -4.124 12.457 1.00 85.81 290 LEU A N 1
ATOM 2261 C CA . LEU A 1 290 ? -7.332 -3.529 11.556 1.00 85.81 290 LEU A CA 1
ATOM 2262 C C . LEU A 1 290 ? -8.070 -2.691 10.514 1.00 85.81 290 LEU A C 1
ATOM 2264 O O . LEU A 1 290 ? -8.822 -3.228 9.709 1.00 85.81 290 LEU A O 1
ATOM 2268 N N . VAL A 1 291 ? -7.809 -1.389 10.488 1.00 85.06 291 VAL A N 1
ATOM 2269 C CA . VAL A 1 291 ? -8.254 -0.528 9.387 1.00 85.06 291 VAL A CA 1
ATOM 2270 C C . VAL A 1 291 ? -7.156 -0.476 8.347 1.00 85.06 291 VAL A C 1
ATOM 2272 O O . VAL A 1 291 ? -6.022 -0.128 8.669 1.00 85.06 291 VAL A O 1
ATOM 2275 N N . PHE A 1 292 ? -7.486 -0.810 7.106 1.00 88.00 292 PHE A N 1
ATOM 2276 C CA . PHE A 1 292 ? -6.567 -0.761 5.978 1.00 88.00 292 PHE A CA 1
ATOM 2277 C C . PHE A 1 292 ? -7.154 0.133 4.893 1.00 88.00 292 PHE A C 1
ATOM 2279 O O . PHE A 1 292 ? -8.308 -0.028 4.508 1.00 88.00 292 PHE A O 1
ATOM 2286 N N . SER A 1 293 ? -6.372 1.091 4.406 1.00 88.44 293 SER A N 1
ATOM 2287 C CA . SER A 1 293 ? -6.812 2.042 3.390 1.00 88.44 293 SER A CA 1
ATOM 2288 C C . SER A 1 293 ? -5.890 2.018 2.185 1.00 88.44 293 SER A C 1
ATOM 2290 O O . SER A 1 293 ? -4.694 2.279 2.295 1.00 88.44 293 SER A O 1
ATOM 2292 N N . LEU A 1 294 ? -6.471 1.749 1.020 1.00 91.12 294 LEU A N 1
ATOM 2293 C CA . LEU A 1 294 ? -5.848 2.017 -0.265 1.00 91.12 294 LEU A CA 1
ATOM 2294 C C . LEU A 1 294 ? -5.974 3.514 -0.537 1.00 91.12 294 LEU A C 1
ATOM 2296 O O . LEU A 1 294 ? -7.076 4.061 -0.557 1.00 91.12 294 LEU A O 1
ATOM 2300 N N . LEU A 1 295 ? -4.851 4.191 -0.733 1.00 89.31 295 LEU A N 1
ATOM 2301 C CA . LEU A 1 295 ? -4.837 5.620 -1.016 1.00 89.31 295 LEU A CA 1
ATOM 2302 C C . LEU A 1 295 ? -5.151 5.886 -2.494 1.00 89.31 295 LEU A C 1
ATOM 2304 O O . LEU A 1 295 ? -5.114 4.996 -3.352 1.00 89.31 295 LEU A O 1
ATOM 2308 N N . ARG A 1 296 ? -5.451 7.143 -2.819 1.00 88.31 296 ARG A N 1
ATOM 2309 C CA . ARG A 1 296 ? -5.558 7.598 -4.209 1.00 88.31 296 ARG A CA 1
ATOM 2310 C C . ARG A 1 296 ? -4.221 7.451 -4.920 1.00 88.31 296 ARG A C 1
ATOM 2312 O O . ARG A 1 296 ? -3.169 7.663 -4.329 1.00 88.31 296 ARG A O 1
ATOM 2319 N N . GLN A 1 297 ? -4.266 7.231 -6.230 1.00 85.19 297 GLN A N 1
ATOM 2320 C CA . GLN A 1 297 ? -3.065 7.267 -7.073 1.00 85.19 297 GLN A CA 1
ATOM 2321 C C . GLN A 1 297 ? -2.305 8.586 -6.965 1.00 85.19 297 GLN A C 1
ATOM 2323 O O . GLN A 1 297 ? -1.082 8.616 -7.018 1.00 85.19 297 GLN A O 1
ATOM 2328 N N . THR A 1 298 ? -3.030 9.679 -6.730 1.00 81.12 298 THR A N 1
ATOM 2329 C CA . THR A 1 298 ? -2.447 11.001 -6.511 1.00 81.12 298 THR A CA 1
ATOM 2330 C C . THR A 1 298 ? -1.621 11.113 -5.231 1.00 81.12 298 THR A C 1
ATOM 2332 O O . THR A 1 298 ? -0.938 12.119 -5.076 1.00 81.12 298 THR A O 1
ATOM 2335 N N . SER A 1 299 ? -1.694 10.148 -4.310 1.00 82.38 299 SER A N 1
ATOM 2336 C CA . SER A 1 299 ? -0.829 10.089 -3.126 1.00 82.38 299 SER A CA 1
ATOM 2337 C C . SER A 1 299 ? 0.577 9.588 -3.449 1.00 82.38 299 SER A C 1
ATOM 2339 O O . SER A 1 299 ? 1.502 9.883 -2.698 1.00 82.38 299 SER A O 1
ATOM 2341 N N . SER A 1 300 ? 0.752 8.869 -4.559 1.00 81.75 300 SER A N 1
ATOM 2342 C CA . SER A 1 300 ? 2.066 8.468 -5.058 1.00 81.75 300 SER A CA 1
ATOM 2343 C C . SER A 1 300 ? 2.757 9.611 -5.806 1.00 81.75 300 SER A C 1
ATOM 2345 O O . SER A 1 300 ? 2.124 10.557 -6.280 1.00 81.75 300 SER A O 1
ATOM 2347 N N . VAL A 1 301 ? 4.080 9.508 -5.918 1.00 78.69 301 VAL A N 1
ATOM 2348 C CA . VAL A 1 301 ? 4.958 10.518 -6.522 1.00 78.69 301 VAL A CA 1
ATOM 2349 C C . VAL A 1 301 ? 5.619 9.987 -7.792 1.00 78.69 301 VAL A C 1
ATOM 2351 O O . VAL A 1 301 ? 5.906 8.795 -7.897 1.00 78.69 301 VAL A O 1
ATOM 2354 N N . VAL A 1 302 ? 5.862 10.880 -8.753 1.00 80.19 302 VAL A N 1
ATOM 2355 C CA . VAL A 1 302 ? 6.624 10.590 -9.976 1.00 80.19 302 VAL A CA 1
ATOM 2356 C C . VAL A 1 302 ? 8.024 11.178 -9.850 1.00 80.19 302 VAL A C 1
ATOM 2358 O O . VAL A 1 302 ? 8.189 12.324 -9.414 1.00 80.19 302 VAL A O 1
ATOM 2361 N N . TYR A 1 303 ? 9.026 10.415 -10.280 1.00 76.25 303 TYR A N 1
ATOM 2362 C CA . TYR A 1 303 ? 10.420 10.839 -10.297 1.00 76.25 303 TYR A CA 1
ATOM 2363 C C . TYR A 1 303 ? 10.840 11.233 -11.714 1.00 76.25 303 TYR A C 1
ATOM 2365 O O . TYR A 1 303 ? 10.512 10.563 -12.690 1.00 76.25 303 TYR A O 1
ATOM 2373 N N . LYS A 1 304 ? 11.612 12.315 -11.832 1.00 74.00 304 LYS A N 1
ATOM 2374 C CA . LYS A 1 304 ? 12.321 12.690 -13.060 1.00 74.00 304 LYS A CA 1
ATOM 2375 C C . LYS A 1 304 ? 13.820 12.621 -12.795 1.00 74.00 304 LYS A C 1
ATOM 2377 O O . LYS A 1 304 ? 14.420 13.574 -12.296 1.00 74.00 304 LYS A O 1
ATOM 2382 N N . GLY A 1 305 ? 14.417 11.468 -13.088 1.00 74.00 305 GLY A N 1
ATOM 2383 C CA . GLY A 1 305 ? 15.763 11.146 -12.614 1.00 74.00 305 GLY A CA 1
ATOM 2384 C C . GLY A 1 305 ? 15.763 11.001 -11.092 1.00 74.00 305 GLY A C 1
ATOM 2385 O O . GLY A 1 305 ? 14.995 10.211 -10.559 1.00 74.00 305 GLY A O 1
ATOM 2386 N N . LEU A 1 306 ? 16.586 11.794 -10.401 1.00 68.75 306 LEU A N 1
ATOM 2387 C CA . LEU A 1 306 ? 16.668 11.834 -8.932 1.00 68.75 306 LEU A CA 1
ATOM 2388 C C . LEU A 1 306 ? 15.784 12.924 -8.315 1.00 68.75 306 LEU A C 1
ATOM 2390 O O . LEU A 1 306 ? 16.089 13.421 -7.243 1.00 68.75 306 LEU A O 1
ATOM 2394 N N . ARG A 1 307 ? 14.760 13.417 -9.015 1.00 69.38 307 ARG A N 1
ATOM 2395 C CA . ARG A 1 307 ? 13.944 14.533 -8.519 1.00 69.38 307 ARG A CA 1
ATOM 2396 C C . ARG A 1 307 ? 12.498 14.126 -8.372 1.00 69.38 307 ARG A C 1
ATOM 2398 O O . ARG A 1 307 ? 11.898 13.648 -9.333 1.00 69.38 307 ARG A O 1
ATOM 2405 N N . LEU A 1 308 ? 11.942 14.396 -7.195 1.00 73.12 308 LEU A N 1
ATOM 2406 C CA . LEU A 1 308 ? 10.507 14.348 -6.964 1.00 73.12 308 LEU A CA 1
ATOM 2407 C C . LEU A 1 308 ? 9.828 15.435 -7.794 1.00 73.12 308 LEU A C 1
ATOM 2409 O O . LEU A 1 308 ? 10.246 16.594 -7.803 1.00 73.12 308 LEU A O 1
ATOM 2413 N N . THR A 1 309 ? 8.769 15.058 -8.494 1.00 73.75 309 THR A N 1
ATOM 2414 C CA . THR A 1 309 ? 7.948 15.997 -9.257 1.00 73.75 309 THR A CA 1
ATOM 2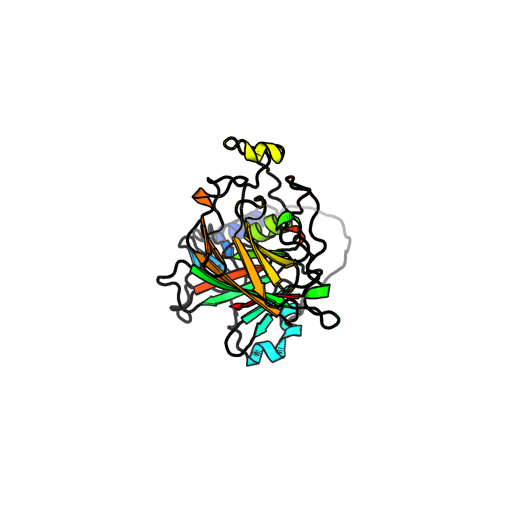415 C C . THR A 1 309 ? 6.604 16.209 -8.567 1.00 73.75 309 THR A C 1
ATOM 2417 O O . THR A 1 309 ? 6.207 15.461 -7.674 1.00 73.75 309 THR A O 1
ATOM 2420 N N . LYS A 1 310 ? 5.884 17.259 -8.978 1.00 71.81 310 LYS A N 1
ATOM 2421 C CA . LYS A 1 310 ? 4.492 17.482 -8.550 1.00 71.81 310 LYS A CA 1
ATOM 2422 C C . LYS A 1 310 ? 3.497 16.607 -9.325 1.00 71.81 310 LYS A C 1
ATOM 2424 O O . LYS A 1 310 ? 2.314 16.573 -8.966 1.00 71.81 310 LYS A O 1
ATOM 2429 N N . ASP A 1 311 ? 3.976 15.930 -10.365 1.00 78.88 311 ASP A N 1
ATOM 2430 C CA . ASP A 1 311 ? 3.184 15.035 -11.192 1.00 78.88 311 ASP A CA 1
ATOM 2431 C C . ASP A 1 311 ? 2.800 13.791 -10.388 1.00 78.88 311 ASP A C 1
ATOM 2433 O O . ASP A 1 311 ? 3.403 13.454 -9.366 1.00 78.88 311 ASP A O 1
ATOM 2437 N N . HIS A 1 312 ? 1.745 13.124 -10.834 1.00 77.25 312 HIS A N 1
ATOM 2438 C CA . HIS A 1 312 ? 1.257 11.898 -10.223 1.00 77.25 312 HIS A CA 1
ATOM 2439 C C . HIS A 1 312 ? 1.084 10.819 -11.287 1.00 77.25 312 HIS A C 1
ATOM 2441 O O . HIS A 1 312 ? 0.886 11.144 -12.463 1.00 77.25 312 HIS A O 1
ATOM 2447 N N . PRO A 1 313 ? 1.092 9.538 -10.887 1.00 81.31 313 PRO A N 1
ATOM 2448 C CA . PRO A 1 313 ? 0.665 8.470 -11.770 1.00 81.31 313 PRO A CA 1
ATOM 2449 C C . PRO A 1 313 ? -0.722 8.762 -12.339 1.00 81.31 313 PRO A C 1
ATOM 2451 O O . PRO A 1 313 ? -1.606 9.270 -11.641 1.00 81.31 313 PRO A O 1
ATOM 2454 N N . ASN A 1 314 ? -0.931 8.402 -13.602 1.00 76.62 314 ASN A N 1
ATOM 2455 C CA . ASN A 1 314 ? -2.265 8.446 -14.204 1.00 76.62 314 ASN A CA 1
ATOM 2456 C C . ASN A 1 314 ? -3.137 7.266 -13.762 1.00 76.62 314 ASN A C 1
ATOM 2458 O O . ASN A 1 314 ? -4.332 7.254 -14.036 1.00 76.62 314 ASN A O 1
ATOM 2462 N N . GLY A 1 315 ? -2.556 6.322 -13.028 1.00 75.50 315 GLY A N 1
ATOM 2463 C CA . GLY A 1 315 ? -3.235 5.201 -12.410 1.00 75.50 315 GLY A CA 1
ATOM 2464 C C . GLY A 1 315 ? -2.726 3.863 -12.913 1.00 75.50 315 GLY A C 1
ATOM 2465 O O . GLY A 1 315 ? -2.030 3.819 -13.934 1.00 75.50 315 GLY A O 1
ATOM 2466 N N . PRO A 1 316 ? -3.075 2.778 -12.203 1.00 87.75 316 PRO A N 1
ATOM 2467 C CA . PRO A 1 316 ? -2.592 1.467 -12.573 1.00 87.75 316 PRO A CA 1
ATOM 2468 C C . PRO A 1 316 ? -3.161 1.091 -13.931 1.00 87.75 316 PRO A C 1
ATOM 2470 O O . PRO A 1 316 ? -4.356 1.247 -14.193 1.00 87.75 316 PRO A O 1
ATOM 2473 N N . ARG A 1 317 ? -2.264 0.654 -14.811 1.00 90.69 317 ARG A N 1
ATOM 2474 C CA . ARG A 1 317 ? -2.609 0.115 -16.127 1.00 90.69 317 ARG A CA 1
ATOM 2475 C C . ARG A 1 317 ? -3.051 -1.337 -15.991 1.00 90.69 317 ARG A C 1
ATOM 2477 O O . ARG A 1 317 ? -3.963 -1.764 -16.686 1.00 90.69 317 ARG A O 1
ATOM 2484 N N . CYS A 1 318 ? -2.415 -2.072 -15.083 1.00 92.06 318 CYS A N 1
ATOM 2485 C CA . CYS A 1 318 ? -2.831 -3.400 -14.662 1.00 92.06 318 CYS A CA 1
ATOM 2486 C C . CYS A 1 318 ? -3.915 -3.326 -13.577 1.00 92.06 318 CYS A C 1
ATOM 2488 O O . CYS A 1 318 ? -4.088 -2.305 -12.912 1.00 92.06 318 CYS A O 1
ATOM 2490 N N . GLU A 1 319 ? -4.595 -4.442 -13.327 1.00 92.75 319 GLU A N 1
ATOM 2491 C CA . GLU A 1 319 ? -5.369 -4.598 -12.097 1.00 92.75 319 GLU A CA 1
ATOM 2492 C C . GLU A 1 319 ? -4.404 -4.904 -10.942 1.00 92.75 319 GLU A C 1
ATOM 2494 O O . GLU A 1 319 ? -3.666 -5.890 -10.982 1.00 92.75 319 GLU A O 1
ATOM 2499 N N . LEU A 1 320 ? -4.412 -4.079 -9.896 1.00 94.31 320 LEU A N 1
ATOM 2500 C CA . LEU A 1 320 ? -3.626 -4.310 -8.682 1.00 94.31 320 LEU A CA 1
ATOM 2501 C C . LEU A 1 320 ? -4.533 -4.838 -7.576 1.00 94.31 320 LEU A C 1
ATOM 2503 O O . LEU A 1 320 ? -5.728 -4.538 -7.541 1.00 94.31 320 LEU A O 1
ATOM 2507 N N . PHE A 1 321 ? -3.982 -5.615 -6.650 1.00 94.38 321 PHE A N 1
ATOM 2508 C CA . PHE A 1 321 ? -4.770 -6.142 -5.544 1.00 94.38 321 PHE A CA 1
ATOM 2509 C C . PHE A 1 321 ? -3.956 -6.413 -4.281 1.00 94.38 321 PHE A C 1
ATOM 2511 O O . PHE A 1 321 ? -2.745 -6.634 -4.319 1.00 94.38 321 PHE A O 1
ATOM 2518 N N . VAL A 1 322 ? -4.660 -6.443 -3.150 1.00 95.00 322 VAL A N 1
ATOM 2519 C CA . VAL A 1 322 ? -4.138 -6.859 -1.843 1.00 95.00 322 VAL A CA 1
ATOM 2520 C C . VAL A 1 322 ? -4.971 -8.023 -1.320 1.00 95.00 322 VAL A C 1
ATOM 2522 O O . VAL A 1 322 ? -6.194 -7.949 -1.352 1.00 95.00 322 VAL A O 1
ATOM 2525 N N . ARG A 1 323 ? -4.328 -9.088 -0.830 1.00 94.19 323 ARG A N 1
ATOM 2526 C CA . ARG A 1 323 ? -4.978 -10.246 -0.198 1.00 94.19 323 ARG A CA 1
ATOM 2527 C C . ARG A 1 323 ? -4.566 -10.391 1.258 1.00 94.19 323 ARG A C 1
ATOM 2529 O O . ARG A 1 323 ? -3.371 -10.492 1.533 1.00 94.19 323 ARG A O 1
ATOM 2536 N N . PHE A 1 324 ? -5.554 -10.474 2.138 1.00 89.69 324 PHE A N 1
ATOM 2537 C CA . PHE A 1 324 ? -5.401 -10.842 3.547 1.00 89.69 324 PHE A CA 1
ATOM 2538 C C . PHE A 1 324 ? -5.762 -12.308 3.744 1.00 89.69 324 PHE A C 1
ATOM 2540 O O . PHE A 1 324 ? -6.758 -12.743 3.117 1.00 89.69 324 PHE A O 1
#

Radius of gyration: 24.04 Å; chains: 1; bounding box: 69×64×55 Å

Organism: Meloidogyne incognita (NCBI:txid6306)

Secondary structure (DSSP, 8-state):
---------------------SHHHHHHHHHHHTT--TT----EEETTTTEEE-TTSEEEPPTT-----HHHHHHHHHHHHHH-TTB-EEEE-SS-EEEEE-TT---EEEEEEES--SS--EEEEEEEEE-BTTTHHHHHSEE-S-GGG--TTEEEEEES--HHHHHHHHTTTT--EEE-TT-GGGGGGTTEEESSB-EEEEEEEETTEEEEEEEETT--TTSSEEEEEE-TTSSEEEEEEEEETTTEEEETTEEEETTTS-SSS-TTSPB----PEEE-SGGGTT-EEEEEEEPPGGGS--EETTEE-S------SSEEEEE-

pLDDT: mean 72.23, std 18.37, range [23.36, 95.81]

Foldseek 3Di:
DDDDDDDDDDDDDDDDDDDDDPPVVVVVVVVVVVPPPPPPPDWAQAFQQRWTQDPVLATAGHPPDDDDDQVRCVVDQPVVCVVRVQAFPWDDDPPKIKGKFFQPDQKHKDKDKDLDDPPALKDKWKKKFFADPPQTLLVFFAADQFPLRQLQFKWWKDKDDGPVVLVCLQVVVQVPFDQLPPDPLCVLAVSGAGLEWTKMWTWHDHDQKIKIWMDTARFHRPFIDIDIDGDSVPRMDMWMKMDHAFAWIAINRRIGGCLPRTRRYDSPHTHRRQDFHQYPDPVSRSITIMMMMTHDQQSHFHDDDSYTDNDGHSHRSTIIMMMD

Sequence (324 aa):
MLIRCLLPMDLDTGPLAKKSSTLCSLLLLLTIAALAVPGQDNSEEVGFGKHTKDKNNTVTLADKTIVANNTYFNFTSCRFKELYPDACDISVGDKYIELRYNYGSKGCTVDLLSKNASNNSTIKFKAGVRGDAKGGLSDCLDETTLFRDTYNNTLPFVYSVNGTIIEELNNRKHRNFENCSKFGECKAFDGTCMQQTSLQVSWSKSEDKVYGHTYLIGEDQHQGLWQDKAGVNDNNVIFDLEISTSSGFIFNGKRFNASKEAVCVPKKDPIVEPKAWTIKDGEHRDKHLLVFSLLRQTSSVVYKGLRLTKDHPNGPRCELFVRF